Protein AF-A0A0S4VV75-F1 (afdb_monomer)

Organism: Ralstonia solanacearum (NCBI:txid305)

pLDDT: mean 73.89, std 17.82, range [37.12, 97.19]

Foldseek 3Di:
DDDDDDDDDDDDDDDDDDDDDDDDDDDDDDDDDDDDDDDDDDDDPDDPVVVVVVVVVVVVVVVVVVVVVVVVVVVVVVCQDWAWFKAFQAKDAALGFDALVRIDTDTHRPVPDDPQTDRDSVVRHRWGFLHIHHHRHTDGPVRTAPPPDHTDLSRNADPQKDKDKDWAAPVQAPVPPLAQFFWKWKKWWFFDQDPVNDDPPDDPVVRQQRIWIDGQDGGWGWHDKDWDFDPPDPDTDTIIMTMTIGHPVSVVSVVVSRVGGHMGIDTDDPPDPDDDDDPTDGPCNVVPPPPPPPPPPPPPPPPPPPPPDPPDDDDDDFDKDWDDDDPDIDIDTD

Secondary structure (DSSP, 8-state):
--------------PPPPPPP------------------------SSSHHHHHHHHHHHHHHHHHHHHHHHHHHHHHH---EEEEEEESS-B-TTPBP-GGGEEEEEEEGGGPPTTB---STTTTT-BBSS-B-TTPBPBGGGBPPTT--SSGGGTSPTT-EEEEEEE-TTTSGGG---TT-EEEEEEEEEPPPTTS---SS-TTHHHHTEEEEEEEEEEEEEEEEEEEE-SSSS-EEEEEEEEEE-HHHHHHHHHHHHHEEEEEEEPPTT---------EEHHHHTT-------------------------------EEEEEETTEEEEEE-

Nearest PDB structures (foldseek):
  3frn-assembly1_A  TM=7.886E-01  e=1.428E-02  Thermotoga maritima
  3vki-assembly1_A  TM=5.535E-01  e=9.219E-03  Salmonella enterica subsp. enterica serovar Typhimurium
  3tee-assembly1_A  TM=5.436E-01  e=1.683E-02  Salmonella enterica subsp. enterica serovar Typhimurium
  1xbw-assembly2_C  TM=2.695E-01  e=6.590E-01  Staphylococcus aureus subsp. aureus MW2
  3bq4-assembly1_A  TM=1.867E-01  e=4.253E-01  Human adenovirus 35

InterPro domains:
  IPR013974 SAF domain [PF08666] (84-144)
  IPR013974 SAF domain [SM00858] (83-145)
  IPR017592 Pilus assembly, Flp-type CpaB [TIGR03177] (54-331)
  IPR031571 Flp pilus assembly protein RcpC/CpaB domain [PF16976] (151-268)

Solvent-accessible surface area (backbone atoms only — not comparable to full-atom values): 20959 Å² total; per-residue (Å²): 141,84,85,86,88,88,88,88,85,85,89,83,83,83,85,87,83,83,87,80,90,81,90,78,90,78,88,80,82,84,81,90,78,79,92,77,90,76,78,90,78,91,84,85,89,68,74,67,62,50,57,54,51,48,51,51,50,50,52,51,50,50,52,51,51,50,50,54,49,52,50,51,52,55,53,58,67,70,57,54,60,66,40,53,32,31,17,25,61,42,78,41,54,57,21,36,63,40,46,70,86,45,47,39,77,41,82,36,50,55,90,73,59,63,87,56,55,37,59,54,70,76,81,44,51,66,33,20,24,55,43,64,41,50,58,73,38,73,43,33,57,90,40,38,42,67,91,86,47,64,57,37,71,76,47,53,52,55,88,86,44,44,81,49,75,43,71,39,45,73,90,44,46,49,90,78,68,72,40,59,78,36,33,28,29,36,30,32,40,30,68,59,79,49,96,83,78,52,76,78,90,63,60,84,71,56,59,58,61,37,29,35,37,31,76,77,46,68,76,34,37,28,68,40,70,46,75,46,72,45,75,88,47,105,56,80,46,77,41,43,32,40,28,33,51,31,44,65,72,52,46,55,52,49,54,50,42,58,74,65,29,51,43,34,47,41,81,44,65,88,84,67,84,72,85,78,91,68,96,50,46,35,50,51,69,71,70,67,54,84,74,75,75,77,72,75,74,78,80,75,78,77,77,78,79,78,76,80,73,75,85,76,79,83,76,81,90,62,71,60,56,76,52,75,62,86,97,48,81,51,76,54,72,96

Sequence (334 aa):
MRTAPGLASATEIKPRDGPPCRSRLHTHDLPLHRASGLSMNEGELEMKNLRILSMLLIATIAGLAAMLFASRWLIQQGNSGTTKVAVAAVDVNLGQRLSPEFIRLVDWPAASLPPGAISDEHAIDGRVTRTSLSPGEPVLESKLTPVGTKGGLSAVIADGKRAITVRVNDVVGVAGFALPGSYVDIIVNTQQETPDGKPAKGAQADREEHSISKIVLEKILVLAVAQEVNRDETKPKVVNAVTLEVTPDEAEKLDLARSVGTLSLVLRNQVDPRPVDTAGATKSTLLKEPVVATVAVPVVKTVQVVKRVAAVERKATGTCIGVISGMQHNQECF

Mean predicted aligned error: 20.06 Å

Radius of gyration: 47.51 Å; Cα contacts (8 Å, |Δi|>4): 455; chains: 1; bounding box: 70×70×188 Å

Structure (mmCIF, N/CA/C/O backbone):
data_AF-A0A0S4VV75-F1
#
_entry.id   AF-A0A0S4VV75-F1
#
loop_
_atom_site.group_PDB
_atom_site.id
_atom_site.type_symbol
_atom_site.label_atom_id
_atom_site.label_alt_id
_atom_site.label_comp_id
_atom_site.label_asym_id
_atom_site.label_entity_id
_atom_site.label_seq_id
_atom_site.pdbx_PDB_ins_code
_atom_site.Cartn_x
_atom_site.Cartn_y
_atom_site.Cartn_z
_atom_site.occupancy
_atom_site.B_iso_or_equiv
_atom_site.auth_seq_id
_atom_site.auth_comp_id
_atom_site.auth_asym_id
_atom_site.auth_atom_id
_atom_site.pdbx_PDB_model_num
ATOM 1 N N . MET A 1 1 ? -38.489 -15.893 -34.813 1.00 40.16 1 MET A N 1
ATOM 2 C CA . MET A 1 1 ? -39.553 -14.855 -34.816 1.00 40.16 1 MET A CA 1
ATOM 3 C C . MET A 1 1 ? -39.139 -13.814 -33.786 1.00 40.16 1 MET A C 1
ATOM 5 O O . MET A 1 1 ? -38.922 -14.230 -32.664 1.00 40.16 1 MET A O 1
ATOM 9 N N . ARG A 1 2 ? -38.894 -12.524 -34.032 1.00 39.47 2 ARG A N 1
ATOM 10 C CA . ARG A 1 2 ? -39.301 -11.519 -35.039 1.00 39.47 2 ARG A CA 1
ATOM 11 C C . ARG A 1 2 ? -38.174 -10.449 -35.080 1.00 39.47 2 ARG A C 1
ATOM 13 O O . ARG A 1 2 ? -37.711 -10.065 -34.018 1.00 39.47 2 ARG A O 1
ATOM 20 N N . THR A 1 3 ? -37.520 -10.225 -36.225 1.00 39.75 3 THR A N 1
ATOM 21 C CA . THR A 1 3 ? -37.584 -9.025 -37.113 1.00 39.75 3 THR A CA 1
ATOM 22 C C . THR A 1 3 ? -37.058 -7.686 -36.552 1.00 39.75 3 THR A C 1
ATOM 24 O O . THR A 1 3 ? -37.637 -7.136 -35.623 1.00 39.75 3 THR A O 1
ATOM 27 N N . ALA A 1 4 ? -36.012 -7.163 -37.220 1.00 44.19 4 ALA A N 1
ATOM 28 C CA . ALA A 1 4 ? -35.528 -5.762 -37.268 1.00 44.19 4 ALA A CA 1
ATOM 29 C C . ALA A 1 4 ? -36.537 -4.835 -38.020 1.00 44.19 4 ALA A C 1
ATOM 31 O O . ALA A 1 4 ? -37.557 -5.389 -38.449 1.00 44.19 4 ALA A O 1
ATOM 32 N N . PRO A 1 5 ? -36.353 -3.496 -38.226 1.00 58.66 5 PRO A N 1
ATOM 33 C CA . PRO A 1 5 ? -35.152 -2.719 -38.657 1.00 58.66 5 PRO A CA 1
ATOM 34 C C . PRO A 1 5 ? -34.904 -1.473 -37.750 1.00 58.66 5 PRO A C 1
ATOM 36 O O . PRO A 1 5 ? -35.653 -1.267 -36.808 1.00 58.66 5 PRO A O 1
ATOM 39 N N . GLY A 1 6 ? -33.895 -0.597 -37.830 1.00 37.12 6 GLY A N 1
ATOM 40 C CA . GLY A 1 6 ? -32.956 -0.116 -38.849 1.00 37.12 6 GLY A CA 1
ATOM 41 C C . GLY A 1 6 ? -33.029 1.426 -38.845 1.00 37.12 6 GLY A C 1
ATOM 42 O O . GLY A 1 6 ? -34.132 1.938 -38.959 1.00 37.12 6 GLY A O 1
ATOM 43 N N . LEU A 1 7 ? -31.917 2.162 -38.694 1.00 41.66 7 LEU A N 1
ATOM 44 C CA . LEU A 1 7 ? -31.711 3.492 -39.304 1.00 41.66 7 LEU A CA 1
ATOM 45 C C . LEU A 1 7 ? -30.253 3.960 -39.144 1.00 41.66 7 LEU A C 1
ATOM 47 O O . LEU A 1 7 ? -29.690 3.962 -38.052 1.00 41.66 7 LEU A O 1
ATOM 51 N N . ALA A 1 8 ? -29.665 4.333 -40.277 1.00 41.69 8 ALA A N 1
ATOM 52 C CA . ALA A 1 8 ? -28.328 4.876 -40.445 1.00 41.69 8 ALA A CA 1
ATOM 53 C C . ALA A 1 8 ? -28.312 6.396 -40.218 1.00 41.69 8 ALA A C 1
ATOM 55 O O . ALA A 1 8 ? -29.310 7.066 -40.475 1.00 41.69 8 ALA A O 1
ATOM 56 N N . SER A 1 9 ? -27.159 6.948 -39.838 1.00 42.12 9 SER A N 1
ATOM 57 C CA . SER A 1 9 ? -26.843 8.347 -40.134 1.00 42.12 9 SER A CA 1
ATOM 58 C C . SER A 1 9 ? -25.334 8.508 -40.305 1.00 42.12 9 SER A C 1
ATOM 60 O O . SER A 1 9 ? -24.567 8.440 -39.346 1.00 42.12 9 SER A O 1
ATOM 62 N N . ALA A 1 10 ? -24.926 8.637 -41.565 1.00 41.28 10 ALA A N 1
ATOM 63 C CA . ALA A 1 10 ? -23.596 9.034 -41.995 1.00 41.28 10 ALA A CA 1
ATOM 64 C C . ALA A 1 10 ? -23.608 10.553 -42.204 1.00 41.28 10 ALA A C 1
ATOM 66 O O . ALA A 1 10 ? -24.472 11.065 -42.915 1.00 41.28 10 ALA A O 1
ATOM 67 N N . THR A 1 11 ? -22.658 11.265 -41.601 1.00 43.66 11 THR A N 1
ATOM 68 C CA . THR A 1 11 ? -22.472 12.701 -41.839 1.00 43.66 11 THR A CA 1
ATOM 69 C C . THR A 1 11 ? -21.220 12.894 -42.680 1.00 43.66 11 THR A C 1
ATOM 71 O O . THR A 1 11 ? -20.094 12.831 -42.193 1.00 43.66 11 THR A O 1
ATOM 74 N N . GLU A 1 12 ? -21.463 13.103 -43.965 1.00 41.78 12 GLU A N 1
ATOM 75 C CA . GLU A 1 12 ? -20.514 13.471 -45.005 1.00 41.78 12 GLU A CA 1
ATOM 76 C C . GLU A 1 12 ? -20.437 15.006 -45.093 1.00 41.78 12 GLU A C 1
ATOM 78 O O . GLU A 1 12 ? -21.469 15.668 -45.216 1.00 41.78 12 GLU A O 1
ATOM 83 N N . ILE A 1 13 ? -19.236 15.599 -45.016 1.00 43.75 13 ILE A N 1
ATOM 84 C CA . ILE A 1 13 ? -19.025 17.047 -45.219 1.00 43.75 13 ILE A CA 1
ATOM 85 C C . ILE A 1 13 ? -17.889 17.288 -46.229 1.00 43.75 13 ILE A C 1
ATOM 87 O O . ILE A 1 13 ? -16.713 17.350 -45.890 1.00 43.75 13 ILE A O 1
ATOM 91 N N . LYS A 1 14 ? -18.331 17.373 -47.488 1.00 49.25 14 LYS A N 1
ATOM 92 C CA . LYS A 1 14 ? -18.013 18.275 -48.616 1.00 49.25 14 LYS A CA 1
ATOM 93 C C . LYS A 1 14 ? -16.654 19.034 -48.701 1.00 49.25 14 LYS A C 1
ATOM 95 O O . LYS A 1 14 ? -16.280 19.736 -47.761 1.00 49.25 14 LYS A O 1
ATOM 100 N N . PRO A 1 15 ? -16.002 19.047 -49.890 1.00 47.06 15 PRO A N 1
ATOM 101 C CA . PRO A 1 15 ? -14.812 19.851 -50.202 1.00 47.06 15 PRO A CA 1
ATOM 102 C C . PRO A 1 15 ? -15.140 21.313 -50.578 1.00 47.06 15 PRO A C 1
ATOM 104 O O . PRO A 1 15 ? -16.250 21.626 -51.010 1.00 47.06 15 PRO A O 1
ATOM 107 N N . ARG A 1 16 ? -14.161 22.217 -50.416 1.00 47.56 16 ARG A N 1
ATOM 108 C CA . ARG A 1 16 ? -14.258 23.644 -50.780 1.00 47.56 16 ARG A CA 1
ATOM 109 C C . ARG A 1 16 ? -13.862 23.892 -52.238 1.00 47.56 16 ARG A C 1
ATOM 111 O O . ARG A 1 16 ? -12.734 23.608 -52.632 1.00 47.56 16 ARG A O 1
ATOM 118 N N . ASP A 1 17 ? -14.801 24.489 -52.966 1.00 44.75 17 ASP A N 1
ATOM 119 C CA . ASP A 1 17 ? -14.687 25.047 -54.313 1.00 44.75 17 ASP A CA 1
ATOM 120 C C . ASP A 1 17 ? -13.784 26.293 -54.379 1.00 44.75 17 ASP A C 1
ATOM 122 O O . ASP A 1 17 ? -13.746 27.115 -53.458 1.00 44.75 17 ASP A O 1
ATOM 126 N N . GLY A 1 18 ? -13.083 26.441 -55.508 1.00 44.59 18 GLY A N 1
ATOM 127 C CA . GLY A 1 18 ? -12.330 27.640 -55.885 1.00 44.59 18 GLY A CA 1
ATOM 128 C C . GLY A 1 18 ? -13.204 28.716 -56.555 1.00 44.59 18 GLY A C 1
ATOM 129 O O . GLY A 1 18 ? -14.315 28.423 -56.998 1.00 44.59 18 GLY A O 1
ATOM 130 N N . PRO A 1 19 ? -12.730 29.973 -56.648 1.00 61.19 19 PRO A N 1
ATOM 131 C CA . PRO A 1 19 ? -13.487 31.051 -57.278 1.00 61.19 19 PRO A CA 1
ATOM 132 C C . PRO A 1 19 ? -13.190 31.234 -58.785 1.00 61.19 19 PRO A C 1
ATOM 134 O O . PRO A 1 19 ? -12.163 30.768 -59.284 1.00 61.19 19 PRO A O 1
ATOM 137 N N . PRO A 1 20 ? -14.093 31.920 -59.520 1.00 53.53 20 PRO A N 1
ATOM 138 C CA . PRO A 1 20 ? -14.254 31.762 -60.961 1.00 53.53 20 PRO A CA 1
ATOM 139 C C . PRO A 1 20 ? -13.592 32.852 -61.820 1.00 53.53 20 PRO A C 1
ATOM 141 O O . PRO A 1 20 ? -13.227 33.936 -61.367 1.00 53.53 20 PRO A O 1
ATOM 144 N N . CYS A 1 21 ? -13.528 32.535 -63.114 1.00 41.16 21 CYS A N 1
ATOM 145 C CA . CYS A 1 21 ? -13.141 33.378 -64.240 1.00 41.16 21 CYS A CA 1
ATOM 146 C C . CYS A 1 21 ? -13.796 34.771 -64.252 1.00 41.16 21 CYS A C 1
ATOM 148 O O . CYS A 1 21 ? -15.010 34.903 -64.085 1.00 41.16 21 CYS A O 1
ATOM 150 N N . ARG A 1 22 ? -13.025 35.789 -64.661 1.00 43.19 22 ARG A N 1
ATOM 151 C CA . ARG A 1 22 ? -13.587 36.945 -65.370 1.00 43.19 22 ARG A CA 1
ATOM 152 C C . ARG A 1 22 ? -12.655 37.454 -66.466 1.00 43.19 22 ARG A C 1
ATOM 154 O O . ARG A 1 22 ? -11.588 38.002 -66.220 1.00 43.19 22 ARG A O 1
ATOM 161 N N . SER A 1 23 ? -13.136 37.271 -67.685 1.00 42.78 23 SER A N 1
ATOM 162 C CA . SER A 1 23 ? -12.701 37.866 -68.941 1.00 42.78 23 SER A CA 1
ATOM 163 C C . SER A 1 23 ? -12.790 39.394 -68.925 1.00 42.78 23 SER A C 1
ATOM 165 O O . SER A 1 23 ? -13.828 39.949 -68.549 1.00 42.78 23 SER A O 1
ATOM 167 N N . ARG A 1 24 ? -11.770 40.076 -69.455 1.00 42.25 24 ARG A N 1
ATOM 168 C CA . ARG A 1 24 ? -11.942 41.404 -70.055 1.00 42.25 24 ARG A CA 1
ATOM 169 C C . ARG A 1 24 ? -10.969 41.581 -71.219 1.00 42.25 24 ARG A C 1
ATOM 171 O O . ARG A 1 24 ? -9.763 41.661 -71.022 1.00 42.25 24 ARG A O 1
ATOM 178 N N . LEU A 1 25 ? -11.545 41.606 -72.421 1.00 45.69 25 LEU A N 1
ATOM 179 C CA . LEU A 1 25 ? -10.913 42.041 -73.659 1.00 45.69 25 LEU A CA 1
ATOM 180 C C . LEU A 1 25 ? -10.446 43.495 -73.519 1.00 45.69 25 LEU A C 1
ATOM 182 O O . LEU A 1 25 ? -11.224 44.346 -73.090 1.00 45.69 25 LEU A O 1
ATOM 186 N N . HIS A 1 26 ? -9.242 43.783 -74.002 1.00 42.50 26 HIS A N 1
ATOM 187 C CA . HIS A 1 26 ? -8.983 45.028 -74.712 1.00 42.50 26 HIS A CA 1
ATOM 188 C C . HIS A 1 26 ? -8.089 44.721 -75.914 1.00 42.50 26 HIS A C 1
ATOM 190 O O . HIS A 1 26 ? -6.915 44.391 -75.789 1.00 42.50 26 HIS A O 1
ATOM 196 N N . THR A 1 27 ? -8.724 44.782 -77.079 1.00 45.56 27 THR A N 1
ATOM 197 C CA . THR A 1 27 ? -8.138 45.019 -78.398 1.00 45.56 27 THR A CA 1
ATOM 198 C C . THR A 1 27 ? -7.245 46.252 -78.355 1.00 45.56 27 THR A C 1
ATOM 200 O O . THR A 1 27 ? -7.679 47.213 -77.731 1.00 45.56 27 THR A O 1
ATOM 203 N N . HIS A 1 28 ? -6.087 46.250 -79.024 1.00 43.94 28 HIS A N 1
ATOM 204 C CA . HIS A 1 28 ? -5.538 47.390 -79.779 1.00 43.94 28 HIS A CA 1
ATOM 205 C C . HIS A 1 28 ? -4.456 46.876 -80.752 1.00 43.94 28 HIS A C 1
ATOM 207 O O . HIS A 1 28 ? -3.437 46.325 -80.346 1.00 43.94 28 HIS A O 1
ATOM 213 N N . ASP A 1 29 ? -4.808 46.994 -82.028 1.00 37.16 29 ASP A N 1
ATOM 214 C CA . ASP A 1 29 ? -4.033 47.283 -83.238 1.00 37.16 29 ASP A CA 1
ATOM 215 C C . ASP A 1 29 ? -2.624 46.718 -83.506 1.00 37.16 29 ASP A C 1
ATOM 217 O O . ASP A 1 29 ? -1.633 46.969 -82.825 1.00 37.16 29 ASP A O 1
ATOM 221 N N . LEU A 1 30 ? -2.572 46.052 -84.665 1.00 41.16 30 LEU A N 1
ATOM 222 C CA . LEU A 1 30 ? -1.424 45.839 -85.551 1.00 41.16 30 LEU A CA 1
ATOM 223 C C . LEU A 1 30 ? -0.737 47.172 -85.935 1.00 41.16 30 LEU A C 1
ATOM 225 O O . LEU A 1 30 ? -1.401 48.201 -86.053 1.00 41.16 30 LEU A O 1
ATOM 229 N N . PRO A 1 31 ? 0.559 47.136 -86.300 1.00 50.66 31 PRO A N 1
ATOM 230 C CA . PRO A 1 31 ? 0.830 47.078 -87.734 1.00 50.66 31 PRO A CA 1
ATOM 231 C C . PRO A 1 31 ? 1.909 46.070 -88.148 1.00 50.66 31 PRO A C 1
ATOM 233 O O . PRO A 1 31 ? 2.980 45.934 -87.563 1.00 50.66 31 PRO A O 1
ATOM 236 N N . LEU A 1 32 ? 1.571 45.410 -89.253 1.00 49.12 32 LEU A N 1
ATOM 237 C CA . LEU A 1 32 ? 2.419 44.798 -90.269 1.00 49.12 32 LEU A CA 1
ATOM 238 C C . LEU A 1 32 ? 3.826 45.405 -90.388 1.00 49.12 32 LEU A C 1
ATOM 240 O O . LEU A 1 32 ? 3.976 46.547 -90.812 1.00 49.12 32 LEU A O 1
ATOM 244 N N . HIS A 1 33 ? 4.851 44.569 -90.216 1.00 41.16 33 HIS A N 1
ATOM 245 C CA . HIS A 1 33 ? 6.106 44.731 -90.943 1.00 41.16 33 HIS A CA 1
ATOM 246 C C . HIS A 1 33 ? 6.616 43.383 -91.465 1.00 41.16 33 HIS A C 1
ATOM 248 O O . HIS A 1 33 ? 7.179 42.565 -90.751 1.00 41.16 33 HIS A O 1
ATOM 254 N N . ARG A 1 34 ? 6.359 43.209 -92.764 1.00 37.94 34 ARG A N 1
ATOM 255 C CA . ARG A 1 34 ? 7.268 42.710 -93.800 1.00 37.94 34 ARG A CA 1
ATOM 256 C C . ARG A 1 34 ? 8.039 41.417 -93.505 1.00 37.94 34 ARG A C 1
ATOM 258 O O . ARG A 1 34 ? 9.068 41.399 -92.842 1.00 37.94 34 ARG A O 1
ATOM 265 N N . ALA A 1 35 ? 7.577 40.371 -94.183 1.00 46.09 35 ALA A N 1
ATOM 266 C CA . ALA A 1 35 ? 8.347 39.189 -94.524 1.00 46.09 35 ALA A CA 1
ATOM 267 C C . ALA A 1 35 ? 9.743 39.547 -95.062 1.00 46.09 35 ALA A C 1
ATOM 269 O O . ALA A 1 35 ? 9.890 40.391 -95.948 1.00 46.09 35 ALA A O 1
ATOM 270 N N . SER A 1 36 ? 10.758 38.852 -94.563 1.00 43.31 36 SER A N 1
ATOM 271 C CA . SER A 1 36 ? 12.025 38.611 -95.250 1.00 43.31 36 SER A CA 1
ATOM 272 C C . SER A 1 36 ? 12.555 37.292 -94.706 1.00 43.31 36 SER A C 1
ATOM 274 O O . SER A 1 36 ? 12.851 37.173 -93.521 1.00 43.31 36 SER A O 1
ATOM 276 N N . GLY A 1 37 ? 12.541 36.273 -95.561 1.00 49.12 37 GLY A N 1
ATOM 277 C CA . GLY A 1 37 ? 13.027 34.947 -95.226 1.00 49.12 37 GLY A CA 1
ATOM 278 C C . GLY A 1 37 ? 14.527 34.949 -94.964 1.00 49.12 37 GLY A C 1
ATOM 279 O O . GLY A 1 37 ? 15.268 35.708 -95.577 1.00 49.12 37 GLY A O 1
ATOM 280 N N . LEU A 1 38 ? 14.937 34.054 -94.075 1.00 39.28 38 LEU A N 1
ATOM 281 C CA . LEU A 1 38 ? 16.266 33.460 -93.958 1.00 39.28 38 LEU A CA 1
ATOM 282 C C . LEU A 1 38 ? 15.983 32.096 -93.317 1.00 39.28 38 LEU A C 1
ATOM 284 O O . LEU A 1 38 ? 15.468 32.014 -92.209 1.00 39.28 38 LEU A O 1
ATOM 288 N N . SER A 1 39 ? 15.920 31.063 -94.152 1.00 42.75 39 SER A N 1
ATOM 289 C CA . SER A 1 39 ? 17.037 30.137 -94.342 1.00 42.75 39 SER A CA 1
ATOM 290 C C . SER A 1 39 ? 17.295 29.315 -93.085 1.00 42.75 39 SER A C 1
ATOM 292 O O . SER A 1 39 ? 17.719 29.836 -92.058 1.00 42.75 39 SER A O 1
ATOM 294 N N . MET A 1 40 ? 17.059 28.013 -93.229 1.00 51.09 40 MET A N 1
ATOM 295 C CA . MET A 1 40 ? 17.580 26.949 -92.379 1.00 51.09 40 MET A CA 1
ATOM 296 C C . MET A 1 40 ? 19.013 27.242 -91.921 1.00 51.09 40 MET A C 1
ATOM 298 O O . MET A 1 40 ? 19.843 27.654 -92.729 1.00 51.09 40 MET A O 1
ATOM 302 N N . ASN A 1 41 ? 19.281 26.968 -90.645 1.00 46.22 41 ASN A N 1
ATOM 303 C CA . ASN A 1 41 ? 20.576 26.496 -90.173 1.00 46.22 41 ASN A CA 1
ATOM 304 C C . ASN A 1 41 ? 20.337 25.603 -88.952 1.00 46.22 41 ASN A C 1
ATOM 306 O O . ASN A 1 41 ? 20.195 26.060 -87.819 1.00 46.22 41 ASN A O 1
ATOM 310 N N . GLU A 1 42 ? 20.249 24.304 -89.227 1.00 59.03 42 GLU A N 1
ATOM 311 C CA . GLU A 1 42 ? 20.612 23.273 -88.267 1.00 59.03 42 GLU A CA 1
ATOM 312 C C . GLU A 1 42 ? 22.127 23.368 -88.054 1.00 59.03 42 GLU A C 1
ATOM 314 O O . GLU A 1 42 ? 22.888 23.286 -89.015 1.00 59.03 42 GLU A O 1
ATOM 319 N N . GLY A 1 43 ? 22.564 23.573 -86.811 1.00 55.44 43 GLY A N 1
ATOM 320 C CA . GLY A 1 43 ? 23.983 23.485 -86.459 1.00 55.44 43 GLY A CA 1
ATOM 321 C C . GLY A 1 43 ? 24.515 24.641 -85.619 1.00 55.44 43 GLY A C 1
ATOM 322 O O . GLY A 1 43 ? 25.332 25.413 -86.097 1.00 55.44 43 GLY A O 1
ATOM 323 N N . GLU A 1 44 ? 24.110 24.724 -84.348 1.00 52.81 44 GLU A N 1
ATOM 324 C CA . GLU A 1 44 ? 24.995 25.236 -83.281 1.00 52.81 44 GLU A CA 1
ATOM 325 C C . GLU A 1 44 ? 24.528 24.762 -81.886 1.00 52.81 44 GLU A C 1
ATOM 327 O O . GLU A 1 44 ? 24.373 25.514 -80.924 1.00 52.81 44 GLU A O 1
ATOM 332 N N . LEU A 1 45 ? 24.251 23.463 -81.775 1.00 55.88 45 LEU A N 1
ATOM 333 C CA . LEU A 1 45 ? 23.869 22.787 -80.536 1.00 55.88 45 LEU A CA 1
ATOM 334 C C . LEU A 1 45 ? 25.086 22.059 -79.954 1.00 55.88 45 LEU A C 1
ATOM 336 O O . LEU A 1 45 ? 25.095 20.840 -79.933 1.00 55.88 45 LEU A O 1
ATOM 340 N N . GLU A 1 46 ? 26.125 22.759 -79.482 1.00 60.44 46 GLU A N 1
ATOM 341 C CA . GLU A 1 46 ? 27.180 22.021 -78.752 1.00 60.44 46 GLU A CA 1
ATOM 342 C C . GLU A 1 46 ? 27.866 22.736 -77.580 1.00 60.44 46 GLU A C 1
ATOM 344 O O . GLU A 1 46 ? 28.220 22.066 -76.616 1.00 60.44 46 GLU A O 1
ATOM 349 N N . MET A 1 47 ? 27.972 24.073 -77.530 1.00 61.53 47 MET A N 1
ATOM 350 C CA . MET A 1 47 ? 28.842 24.702 -76.504 1.00 61.53 47 MET A CA 1
ATOM 351 C C . MET A 1 47 ? 28.148 25.599 -75.460 1.00 61.53 47 MET A C 1
ATOM 353 O O . MET A 1 47 ? 28.726 25.858 -74.401 1.00 61.53 47 MET A O 1
ATOM 357 N N . LYS A 1 48 ? 26.901 26.045 -75.680 1.00 62.53 48 LYS A N 1
ATOM 358 C CA . LYS A 1 48 ? 26.116 26.801 -74.669 1.00 62.53 48 LYS A CA 1
ATOM 359 C C . LYS A 1 48 ? 25.204 25.904 -73.829 1.00 62.53 48 LYS A C 1
ATOM 361 O O . LYS A 1 48 ? 25.105 26.100 -72.618 1.00 62.53 48 LYS A O 1
ATOM 366 N N . ASN A 1 49 ? 24.638 24.860 -74.433 1.00 68.25 49 ASN A N 1
ATOM 367 C CA . ASN A 1 49 ? 23.816 23.879 -73.721 1.00 68.25 49 ASN A CA 1
ATOM 368 C C . ASN A 1 49 ? 24.642 22.995 -72.789 1.00 68.25 49 ASN A C 1
ATOM 370 O O . ASN A 1 49 ? 24.123 22.582 -71.763 1.00 68.25 49 ASN A O 1
ATOM 374 N N . LEU A 1 50 ? 25.933 22.788 -73.067 1.00 78.50 50 LEU A N 1
ATOM 375 C CA . LEU A 1 50 ? 26.818 22.040 -72.175 1.00 78.50 50 LEU A CA 1
ATOM 376 C C . LEU A 1 50 ? 27.050 22.762 -70.838 1.00 78.50 50 LEU A C 1
ATOM 378 O O . LEU A 1 50 ? 27.116 22.112 -69.803 1.00 78.50 50 LEU A O 1
ATOM 382 N N . ARG A 1 51 ? 27.115 24.103 -70.838 1.00 80.75 51 ARG A N 1
ATOM 383 C CA . ARG A 1 51 ? 27.243 24.914 -69.610 1.00 80.75 51 ARG A CA 1
ATOM 384 C C . ARG A 1 51 ? 25.948 24.945 -68.798 1.00 80.75 51 ARG A C 1
ATOM 386 O O . ARG A 1 51 ? 25.985 24.894 -67.575 1.00 80.75 51 ARG A O 1
ATOM 393 N N . ILE A 1 52 ? 24.802 25.020 -69.474 1.00 85.19 52 ILE A N 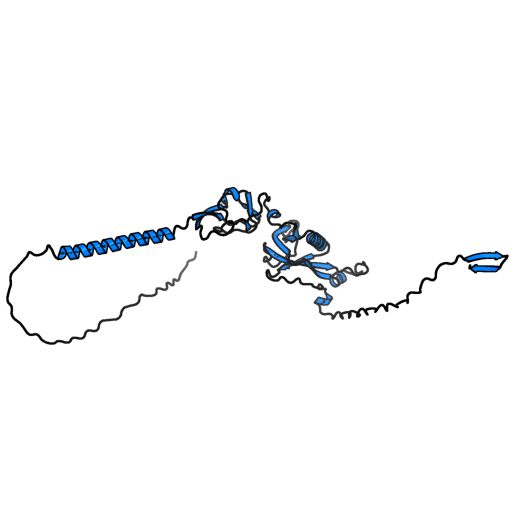1
ATOM 394 C CA . ILE A 1 52 ? 23.488 24.985 -68.814 1.00 85.19 52 ILE A CA 1
ATOM 395 C C . ILE A 1 52 ? 23.208 23.574 -68.273 1.00 85.19 52 ILE A C 1
ATOM 397 O O . ILE A 1 52 ? 22.777 23.431 -67.132 1.00 85.19 52 ILE A O 1
ATOM 401 N N . LEU A 1 53 ? 23.526 22.528 -69.044 1.00 86.25 53 LEU A N 1
ATOM 402 C CA . LEU A 1 53 ? 23.405 21.130 -68.629 1.00 86.25 53 LEU A CA 1
ATOM 403 C C . LEU A 1 53 ? 24.373 20.798 -67.487 1.00 86.25 53 LEU A C 1
ATOM 405 O O . LEU A 1 53 ? 23.977 20.108 -66.553 1.00 86.25 53 LEU A O 1
ATOM 409 N N . SER A 1 54 ? 25.604 21.326 -67.503 1.00 88.19 54 SER A N 1
ATOM 410 C CA . SER A 1 54 ? 26.545 21.139 -66.395 1.00 88.19 54 SER A CA 1
ATOM 411 C C . SER A 1 54 ? 26.093 21.863 -65.127 1.00 88.19 54 SER A C 1
ATOM 413 O O . SER A 1 54 ? 26.184 21.284 -64.049 1.00 88.19 54 SER A O 1
ATOM 415 N N . MET A 1 55 ? 25.522 23.070 -65.225 1.00 90.81 55 MET A N 1
ATOM 416 C CA . MET A 1 55 ? 24.932 23.754 -64.067 1.00 90.81 55 MET A CA 1
ATOM 417 C C . MET A 1 55 ? 23.707 23.021 -63.508 1.00 90.81 55 MET A C 1
ATOM 419 O O . MET A 1 55 ? 23.579 22.901 -62.291 1.00 90.81 55 MET A O 1
ATOM 423 N N . LEU A 1 56 ? 22.844 22.474 -64.369 1.00 92.25 56 LEU A N 1
ATOM 424 C CA . LEU A 1 56 ? 21.706 21.648 -63.953 1.00 92.25 56 LEU A CA 1
ATOM 425 C C . LEU A 1 56 ? 22.174 20.354 -63.262 1.00 92.25 56 LEU A C 1
ATOM 427 O O . LEU A 1 56 ? 21.636 19.968 -62.223 1.00 92.25 56 LEU A O 1
ATOM 431 N N . LEU A 1 57 ? 23.207 19.704 -63.805 1.00 94.19 57 LEU A N 1
ATOM 432 C CA . LEU A 1 57 ? 23.809 18.502 -63.226 1.00 94.19 57 LEU A CA 1
ATOM 433 C C . LEU A 1 57 ? 24.436 18.800 -61.854 1.00 94.19 57 LEU A C 1
ATOM 435 O O . LEU A 1 57 ? 24.219 18.068 -60.897 1.00 94.19 57 LEU A O 1
ATOM 439 N N . ILE A 1 58 ? 25.168 19.908 -61.721 1.00 95.44 58 ILE A N 1
ATOM 440 C CA . ILE A 1 58 ? 25.780 20.304 -60.446 1.00 95.44 58 ILE A CA 1
ATOM 441 C C . ILE A 1 58 ? 24.704 20.649 -59.409 1.00 95.44 58 ILE A C 1
ATOM 443 O O . ILE A 1 58 ? 24.805 20.208 -58.267 1.00 95.44 58 ILE A O 1
ATOM 447 N N . ALA A 1 59 ? 23.654 21.384 -59.790 1.00 95.75 59 ALA A N 1
ATOM 448 C CA . ALA A 1 59 ? 22.560 21.735 -58.883 1.00 95.75 59 ALA A CA 1
ATOM 449 C C . ALA A 1 59 ? 21.791 20.496 -58.396 1.00 95.75 59 ALA A C 1
ATOM 451 O O . ALA A 1 59 ? 21.470 20.390 -57.212 1.00 95.75 59 ALA A O 1
ATOM 452 N N . THR A 1 60 ? 21.539 19.533 -59.286 1.00 96.25 60 THR A N 1
ATOM 453 C CA . THR A 1 60 ? 20.880 18.269 -58.925 1.00 96.25 60 THR A CA 1
ATOM 454 C C . THR A 1 60 ? 21.759 17.408 -58.023 1.00 96.25 60 THR A C 1
ATOM 456 O O . THR A 1 60 ? 21.267 16.917 -57.009 1.00 96.25 60 THR A O 1
ATOM 459 N N . ILE A 1 61 ? 23.061 17.290 -58.311 1.00 97.00 61 ILE A N 1
ATOM 460 C CA . ILE A 1 61 ? 24.017 16.576 -57.451 1.00 97.00 61 ILE A CA 1
ATOM 461 C C . ILE A 1 61 ? 24.116 17.238 -56.072 1.00 97.00 61 ILE A C 1
ATOM 463 O O . ILE A 1 61 ? 24.063 16.542 -55.060 1.00 97.00 61 ILE A O 1
ATOM 467 N N . ALA A 1 62 ? 24.218 18.568 -56.009 1.00 96.69 62 ALA A N 1
ATOM 468 C CA . ALA A 1 62 ? 24.284 19.304 -54.749 1.00 96.69 62 ALA A CA 1
ATOM 469 C C . ALA A 1 62 ? 22.995 19.150 -53.926 1.00 96.69 62 ALA A C 1
ATOM 471 O O . ALA A 1 62 ? 23.064 18.938 -52.716 1.00 96.69 62 ALA A O 1
ATOM 472 N N . GLY A 1 63 ? 21.827 19.185 -54.576 1.00 96.75 63 GLY A N 1
ATOM 473 C CA . GLY A 1 63 ? 20.538 18.923 -53.932 1.00 96.75 63 GLY A CA 1
ATOM 474 C C . GLY A 1 63 ? 20.439 17.503 -53.366 1.00 96.75 63 GLY A C 1
ATOM 475 O O . GLY A 1 63 ? 20.044 17.324 -52.215 1.00 96.75 63 GLY A O 1
ATOM 476 N N . LEU A 1 64 ? 20.870 16.496 -54.132 1.00 97.19 64 LEU A N 1
ATOM 477 C CA . LEU A 1 64 ? 20.923 15.099 -53.685 1.00 97.19 64 LEU A CA 1
ATOM 478 C C . LEU A 1 64 ? 21.901 14.913 -52.521 1.00 97.19 64 LEU A C 1
ATOM 480 O O . LEU A 1 64 ? 21.563 14.266 -51.534 1.00 97.19 64 LEU A O 1
ATOM 484 N N . ALA A 1 65 ? 23.085 15.522 -52.595 1.00 96.69 65 ALA A N 1
ATOM 485 C CA . ALA A 1 65 ? 24.078 15.477 -51.529 1.00 96.69 65 ALA A CA 1
ATOM 486 C C . ALA A 1 65 ? 23.557 16.127 -50.238 1.00 96.69 65 ALA A C 1
ATOM 488 O O . ALA A 1 65 ? 23.679 15.537 -49.165 1.00 96.69 65 ALA A O 1
ATOM 489 N N . ALA A 1 66 ? 22.916 17.296 -50.336 1.00 96.62 66 ALA A N 1
ATOM 490 C CA . ALA A 1 66 ? 22.295 17.964 -49.196 1.00 96.62 66 ALA A CA 1
ATOM 491 C C . ALA A 1 66 ? 21.165 17.119 -48.586 1.00 96.62 66 ALA A C 1
ATOM 493 O O . ALA A 1 66 ? 21.082 16.999 -47.365 1.00 96.62 66 ALA A O 1
ATOM 494 N N . MET A 1 67 ? 20.339 16.469 -49.413 1.00 95.81 67 MET A N 1
ATOM 495 C CA . MET A 1 67 ? 19.269 15.591 -48.935 1.00 95.81 67 MET A CA 1
ATOM 496 C C . MET A 1 67 ? 19.803 14.316 -48.263 1.00 95.81 67 MET A C 1
ATOM 498 O O . MET A 1 67 ? 19.298 13.905 -47.216 1.00 95.81 67 MET A O 1
ATOM 502 N N . LEU A 1 68 ? 20.859 13.706 -48.807 1.00 95.94 68 LEU A N 1
ATOM 503 C CA . LEU A 1 68 ? 21.533 12.561 -48.184 1.00 95.94 68 LEU A CA 1
ATOM 504 C C . LEU A 1 68 ? 22.216 12.945 -46.865 1.00 95.94 68 LEU A C 1
ATOM 506 O O . LEU A 1 68 ? 22.190 12.175 -45.906 1.00 95.94 68 LEU A O 1
ATOM 510 N N . PHE A 1 69 ? 22.790 14.145 -46.786 1.00 95.25 69 PHE A N 1
ATOM 511 C CA . PHE A 1 69 ? 23.395 14.656 -45.560 1.00 95.25 69 PHE A CA 1
ATOM 512 C C . PHE A 1 69 ? 22.341 14.952 -44.485 1.00 95.25 69 PHE A C 1
ATOM 514 O O . PHE A 1 69 ? 22.474 14.490 -43.353 1.00 95.25 69 PHE A O 1
ATOM 521 N N . ALA A 1 70 ? 21.259 15.650 -44.843 1.00 93.56 70 ALA A N 1
ATOM 522 C CA . ALA A 1 70 ? 20.161 15.965 -43.930 1.00 93.56 70 ALA A CA 1
ATOM 523 C C . ALA A 1 70 ? 19.452 14.701 -43.421 1.00 93.56 70 ALA A C 1
ATOM 525 O O . ALA A 1 70 ? 19.18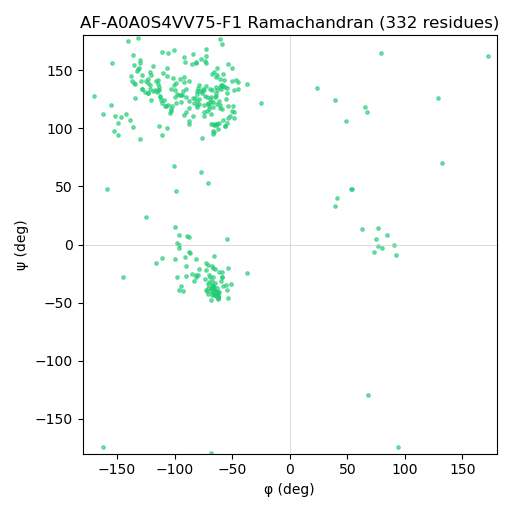4 14.586 -42.226 1.00 93.56 70 ALA A O 1
ATOM 526 N N . SER A 1 71 ? 19.205 13.722 -44.300 1.00 90.69 71 SER A N 1
ATOM 527 C CA . SER A 1 71 ? 18.623 12.435 -43.897 1.00 90.69 71 SER A CA 1
ATOM 528 C C . SER A 1 71 ? 19.545 11.663 -42.954 1.00 90.69 71 SER A C 1
ATOM 530 O O . SER A 1 71 ? 19.078 11.171 -41.929 1.00 90.69 71 SER A O 1
ATOM 532 N N . ARG A 1 72 ? 20.860 11.617 -43.212 1.00 90.62 72 ARG A N 1
ATOM 533 C CA . ARG A 1 72 ? 21.812 11.000 -42.274 1.00 90.62 72 ARG A CA 1
ATOM 534 C C . ARG A 1 72 ? 21.883 11.709 -40.926 1.00 90.62 72 ARG A C 1
ATOM 536 O O . ARG A 1 72 ? 21.948 11.028 -39.906 1.00 90.62 72 ARG A O 1
ATOM 543 N N . TRP A 1 73 ? 21.873 13.038 -40.912 1.00 88.81 73 TRP A N 1
ATOM 544 C CA . TRP A 1 73 ? 21.924 13.827 -39.680 1.00 88.81 73 TRP A CA 1
ATOM 545 C C . TRP A 1 73 ? 20.665 13.633 -38.824 1.00 88.81 73 TRP A C 1
ATOM 547 O O . TRP A 1 73 ? 20.767 13.428 -37.615 1.00 88.81 73 TRP A O 1
ATOM 557 N N . LEU A 1 74 ? 19.489 13.585 -39.459 1.00 84.00 74 LEU A N 1
ATOM 558 C CA . LEU A 1 74 ? 18.219 13.321 -38.783 1.00 84.00 74 LEU A CA 1
ATOM 559 C C . LEU A 1 74 ? 18.162 11.900 -38.194 1.00 84.00 74 LEU A C 1
ATOM 561 O O . LEU A 1 74 ? 17.715 11.713 -37.064 1.00 84.00 74 LEU A O 1
ATOM 565 N N . ILE A 1 75 ? 18.675 10.902 -38.924 1.00 78.88 75 ILE A N 1
ATOM 566 C CA . ILE A 1 75 ? 18.758 9.515 -38.440 1.00 78.88 75 ILE A CA 1
ATOM 567 C C . ILE A 1 75 ? 19.759 9.394 -37.276 1.00 78.88 75 ILE A C 1
ATOM 569 O O . ILE A 1 75 ? 19.493 8.670 -36.320 1.00 78.88 75 ILE A O 1
ATOM 573 N N . GLN A 1 76 ? 20.878 10.129 -37.301 1.00 73.19 76 GLN A N 1
ATOM 574 C CA . GLN A 1 76 ? 21.841 10.143 -36.189 1.00 73.19 76 GLN A CA 1
ATOM 575 C C . GLN A 1 76 ? 21.284 10.783 -34.914 1.00 73.19 76 GLN A C 1
ATOM 577 O O . GLN A 1 76 ? 21.578 10.291 -33.828 1.00 73.19 76 GLN A O 1
ATOM 582 N N . GLN A 1 77 ? 20.453 11.823 -35.017 1.00 68.25 77 GLN A N 1
ATOM 583 C CA . GLN A 1 77 ? 19.786 12.404 -33.845 1.00 68.25 77 GLN A CA 1
ATOM 584 C C . GLN A 1 77 ? 18.715 11.482 -33.248 1.00 68.25 77 GLN A C 1
ATOM 586 O O . GLN A 1 77 ? 18.532 11.459 -32.032 1.00 68.25 77 GLN A O 1
ATOM 591 N N . GLY A 1 78 ? 18.042 10.685 -34.084 1.00 61.56 78 GLY A N 1
ATOM 592 C CA . GLY A 1 78 ? 17.054 9.698 -33.642 1.00 61.56 78 GLY A CA 1
ATOM 593 C C . GLY A 1 78 ? 17.653 8.461 -32.964 1.00 61.56 78 GLY A C 1
ATOM 594 O O . GLY A 1 78 ? 16.937 7.745 -32.271 1.00 61.56 78 GLY A O 1
ATOM 595 N N . ASN A 1 79 ? 18.959 8.217 -33.111 1.00 61.25 79 ASN A N 1
ATOM 596 C CA . ASN A 1 79 ? 19.632 7.031 -32.584 1.00 61.25 79 ASN A CA 1
ATOM 597 C C . ASN A 1 79 ? 20.346 7.320 -31.254 1.00 61.25 79 ASN A C 1
ATOM 599 O O . ASN A 1 79 ? 21.501 6.940 -31.047 1.00 61.25 79 ASN A O 1
ATOM 603 N N . SER A 1 80 ? 19.646 8.004 -30.344 1.00 66.62 80 SER A N 1
ATOM 604 C CA . SER A 1 80 ? 19.998 7.981 -28.922 1.00 66.62 80 SER A CA 1
ATOM 605 C C . SER A 1 80 ? 19.927 6.517 -28.494 1.00 66.62 80 SER A C 1
ATOM 607 O O . SER A 1 80 ? 18.863 5.919 -28.630 1.00 66.62 80 SER A O 1
ATOM 609 N N . GLY A 1 81 ? 21.049 5.917 -28.086 1.00 79.88 81 GLY A N 1
ATOM 610 C CA . GLY A 1 81 ? 21.136 4.471 -27.843 1.00 79.88 81 GLY A CA 1
ATOM 611 C C . GLY A 1 81 ? 19.938 3.926 -27.060 1.00 79.88 81 GLY A C 1
ATOM 612 O O . GLY A 1 81 ? 19.435 4.579 -26.146 1.00 79.88 81 GLY A O 1
ATOM 613 N N . THR A 1 82 ? 19.451 2.751 -27.445 1.00 86.38 82 THR A N 1
ATOM 614 C CA . THR A 1 82 ? 18.358 2.081 -26.742 1.00 86.38 82 THR A CA 1
ATOM 615 C C . THR A 1 82 ? 18.923 1.135 -25.693 1.00 86.38 82 THR A C 1
ATOM 617 O O . THR A 1 82 ? 19.906 0.434 -25.931 1.00 86.38 82 THR A O 1
ATOM 620 N N . THR A 1 83 ? 18.281 1.099 -24.532 1.00 88.75 83 THR A N 1
ATOM 621 C CA . THR A 1 83 ? 18.569 0.142 -23.465 1.00 88.75 83 THR A CA 1
ATOM 622 C C . THR A 1 83 ? 17.337 -0.720 -23.263 1.00 88.75 83 THR A C 1
ATOM 624 O O . THR A 1 83 ? 16.213 -0.221 -23.304 1.00 88.75 83 THR A O 1
ATOM 627 N N . LYS A 1 84 ? 17.530 -2.019 -23.034 1.00 91.31 84 LYS A N 1
ATOM 628 C CA . LYS A 1 84 ? 16.418 -2.909 -22.703 1.00 91.31 84 LYS A CA 1
ATOM 629 C C . LYS A 1 84 ? 15.880 -2.578 -21.317 1.00 91.31 84 LYS A C 1
ATOM 631 O O . LYS A 1 84 ? 16.651 -2.405 -20.374 1.00 91.31 84 LYS A O 1
ATOM 636 N N . VAL A 1 85 ? 14.563 -2.496 -21.201 1.00 93.38 85 VAL A N 1
ATOM 637 C CA . VAL A 1 85 ? 13.857 -2.251 -19.942 1.00 93.38 85 VAL A CA 1
ATOM 638 C C . VAL A 1 85 ? 12.789 -3.309 -19.766 1.00 93.38 85 VAL A C 1
ATOM 640 O O . VAL A 1 85 ? 12.038 -3.605 -20.695 1.00 93.38 85 VAL A O 1
ATOM 643 N N . ALA A 1 86 ? 12.725 -3.870 -18.566 1.00 93.56 86 ALA A N 1
ATOM 644 C CA . ALA A 1 86 ? 11.661 -4.763 -18.166 1.00 93.56 86 ALA A CA 1
ATOM 645 C C . ALA A 1 86 ? 10.359 -3.979 -17.984 1.00 93.56 86 ALA A C 1
ATOM 647 O O . ALA A 1 86 ? 10.277 -3.051 -17.177 1.00 93.56 86 ALA A O 1
ATOM 648 N N . VAL A 1 87 ? 9.332 -4.374 -18.724 1.00 94.19 87 VAL A N 1
ATOM 649 C CA . VAL A 1 87 ? 7.966 -3.867 -18.597 1.00 94.19 87 VAL A CA 1
ATOM 650 C C . VAL A 1 87 ? 7.023 -5.003 -18.218 1.00 94.19 87 VAL A C 1
ATOM 652 O O . VAL A 1 87 ? 7.283 -6.166 -18.537 1.00 94.19 87 VAL A O 1
ATOM 655 N N . ALA A 1 88 ? 5.916 -4.676 -17.556 1.00 95.19 88 ALA A N 1
ATOM 656 C CA . ALA A 1 88 ? 4.866 -5.647 -17.266 1.00 95.19 88 ALA A CA 1
ATOM 657 C C . ALA A 1 88 ? 4.213 -6.129 -18.575 1.00 95.19 88 ALA A C 1
ATOM 659 O O . ALA A 1 88 ? 3.776 -5.329 -19.401 1.00 95.19 88 ALA A O 1
ATOM 660 N N . ALA A 1 89 ? 4.149 -7.442 -18.786 1.00 93.50 89 ALA A N 1
ATOM 661 C CA . ALA A 1 89 ? 3.484 -8.041 -19.942 1.00 93.50 89 ALA A CA 1
ATOM 662 C C . ALA A 1 89 ? 1.959 -8.142 -19.752 1.00 93.50 89 ALA A C 1
ATOM 664 O O . ALA A 1 89 ? 1.215 -8.116 -20.732 1.00 93.50 89 ALA A O 1
ATOM 665 N N . VAL A 1 90 ? 1.504 -8.245 -18.501 1.00 93.56 90 VAL A N 1
ATOM 666 C CA . VAL A 1 90 ? 0.097 -8.357 -18.081 1.00 93.56 90 VAL A CA 1
ATOM 667 C C . VAL A 1 90 ? -0.136 -7.536 -16.809 1.00 93.56 90 VAL A C 1
ATOM 669 O O . VAL A 1 90 ? 0.818 -7.014 -16.234 1.00 93.56 90 VAL A O 1
ATOM 672 N N . ASP A 1 91 ? -1.388 -7.448 -16.354 1.00 91.75 91 ASP A N 1
ATOM 673 C CA . ASP A 1 91 ? -1.709 -6.876 -15.046 1.00 91.75 91 ASP A CA 1
ATOM 674 C C . ASP A 1 91 ? -1.084 -7.714 -13.924 1.00 91.75 91 ASP A C 1
ATOM 676 O O . ASP A 1 91 ? -1.369 -8.907 -13.774 1.00 91.75 91 ASP A O 1
ATOM 680 N N . VAL A 1 92 ? -0.240 -7.074 -13.118 1.00 90.25 92 VAL A N 1
ATOM 681 C CA . VAL A 1 92 ? 0.365 -7.678 -11.930 1.00 90.25 92 VAL A CA 1
ATOM 682 C C . VAL A 1 92 ? -0.218 -7.002 -10.702 1.00 90.25 92 VAL A C 1
ATOM 684 O O . VAL A 1 92 ? -0.101 -5.790 -10.529 1.00 90.25 92 VAL A O 1
ATOM 687 N N . ASN A 1 93 ? -0.829 -7.786 -9.820 1.00 87.12 93 ASN A N 1
ATOM 688 C CA . ASN A 1 93 ? -1.425 -7.263 -8.598 1.00 87.12 93 ASN A CA 1
ATOM 689 C C . ASN A 1 93 ? -0.363 -6.948 -7.540 1.00 87.12 93 ASN A C 1
ATOM 691 O O . ASN A 1 93 ? 0.747 -7.478 -7.560 1.00 87.12 93 ASN A O 1
ATOM 695 N N . LEU A 1 94 ? -0.713 -6.098 -6.581 1.00 83.62 94 LEU A N 1
ATOM 696 C CA . LEU A 1 94 ? 0.094 -5.831 -5.392 1.00 83.62 94 LEU A CA 1
ATOM 697 C C . LEU A 1 94 ? 0.361 -7.122 -4.593 1.00 83.62 94 LEU A C 1
ATOM 699 O O . LEU A 1 94 ? -0.538 -7.936 -4.381 1.00 83.62 94 LEU A O 1
ATOM 703 N N . GLY A 1 95 ? 1.603 -7.311 -4.137 1.00 82.88 95 GLY A N 1
ATOM 704 C CA . GLY A 1 95 ? 2.027 -8.490 -3.374 1.00 82.88 95 GLY A CA 1
ATOM 705 C C . GLY A 1 95 ? 2.205 -9.761 -4.213 1.00 82.88 95 GLY A C 1
ATOM 706 O O . GLY A 1 95 ? 2.472 -10.830 -3.652 1.00 82.88 95 GLY A O 1
ATOM 707 N N . GLN A 1 96 ? 2.066 -9.671 -5.539 1.00 85.69 96 GLN A N 1
ATOM 708 C CA . GLN A 1 96 ? 2.226 -10.795 -6.456 1.00 85.69 96 GLN A CA 1
ATOM 709 C C . GLN A 1 96 ? 3.709 -11.076 -6.707 1.00 85.69 96 GLN A C 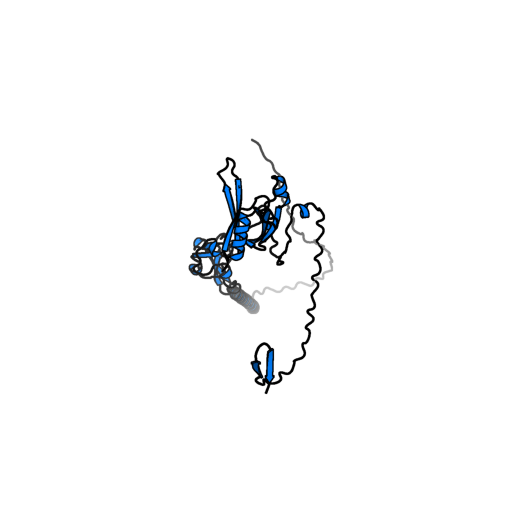1
ATOM 711 O O . GLN A 1 96 ? 4.518 -10.166 -6.898 1.00 85.69 96 GLN A O 1
ATOM 716 N N . ARG A 1 97 ? 4.072 -12.362 -6.706 1.00 88.12 97 ARG A N 1
ATOM 717 C CA . ARG A 1 97 ? 5.416 -12.805 -7.081 1.00 88.12 97 ARG A CA 1
ATOM 718 C C . ARG A 1 97 ? 5.578 -12.683 -8.593 1.00 88.12 97 ARG A C 1
ATOM 720 O O . ARG A 1 97 ? 4.752 -13.204 -9.340 1.00 88.12 97 ARG A O 1
ATOM 727 N N . LEU A 1 98 ? 6.639 -12.009 -9.012 1.00 89.38 98 LEU A N 1
ATOM 728 C CA . LEU A 1 98 ? 7.024 -11.883 -10.404 1.00 89.38 98 LEU A CA 1
ATOM 729 C C . LEU A 1 98 ? 7.747 -13.144 -10.854 1.00 89.38 98 LEU A C 1
ATOM 731 O O . LEU A 1 98 ? 8.619 -13.677 -10.164 1.00 89.38 98 LEU A O 1
ATOM 735 N N . SER A 1 99 ? 7.349 -13.591 -12.027 1.00 88.19 99 SER A N 1
ATOM 736 C CA . SER A 1 99 ? 7.929 -14.689 -12.773 1.00 88.19 99 SER A CA 1
ATOM 737 C C . SER A 1 99 ? 8.186 -14.202 -14.204 1.00 88.19 99 SER A C 1
ATOM 739 O O . SER A 1 99 ? 7.587 -13.199 -14.619 1.00 88.19 99 SER A O 1
ATOM 741 N N . PRO A 1 100 ? 9.091 -14.859 -14.948 1.00 87.69 100 PRO A N 1
ATOM 742 C CA . PRO A 1 100 ? 9.481 -14.443 -16.296 1.00 87.69 100 PRO A CA 1
ATOM 743 C C . PRO A 1 100 ? 8.293 -14.197 -17.240 1.00 87.69 100 PRO A C 1
ATOM 745 O O . PRO A 1 100 ? 8.305 -13.263 -18.032 1.00 87.69 100 PRO A O 1
ATOM 748 N N . GLU A 1 101 ? 7.200 -14.955 -17.110 1.00 89.50 101 GLU A N 1
ATOM 749 C CA . GLU A 1 101 ? 6.005 -14.796 -17.947 1.00 89.50 101 GLU A CA 1
ATOM 750 C C . GLU A 1 101 ? 5.244 -13.473 -17.752 1.00 89.50 101 GLU A C 1
ATOM 752 O O . GLU A 1 101 ? 4.483 -13.066 -18.633 1.00 89.50 101 GLU A O 1
ATOM 757 N N . PHE A 1 102 ? 5.433 -12.789 -16.619 1.00 90.44 102 PHE A N 1
ATOM 758 C CA . PHE A 1 102 ? 4.799 -11.497 -16.344 1.00 90.44 102 PHE A CA 1
ATOM 759 C C . PHE A 1 102 ? 5.608 -10.310 -16.865 1.00 90.44 102 PHE A C 1
ATOM 761 O O . PHE A 1 102 ? 5.121 -9.179 -16.809 1.00 90.44 102 PHE A O 1
ATOM 768 N N . ILE A 1 103 ? 6.818 -10.542 -17.374 1.00 92.69 103 ILE A N 1
ATOM 769 C CA . ILE A 1 103 ? 7.767 -9.503 -17.759 1.00 92.69 103 ILE A CA 1
ATOM 770 C C . ILE A 1 103 ? 8.108 -9.624 -19.243 1.00 92.69 103 ILE A C 1
ATOM 772 O O . ILE A 1 103 ? 8.168 -10.704 -19.822 1.00 92.69 103 ILE A O 1
ATOM 776 N N . ARG A 1 104 ? 8.332 -8.483 -19.892 1.00 92.56 104 ARG A N 1
ATOM 777 C CA . ARG A 1 104 ? 8.885 -8.416 -21.243 1.00 92.56 104 ARG A CA 1
ATOM 778 C C . ARG A 1 104 ? 9.978 -7.362 -21.287 1.00 92.56 104 ARG A C 1
ATOM 780 O O . ARG A 1 104 ? 9.804 -6.271 -20.759 1.00 92.56 104 ARG A O 1
ATOM 787 N N . LEU A 1 105 ? 11.077 -7.654 -21.971 1.00 92.69 105 LEU A N 1
ATOM 788 C CA . LEU A 1 105 ? 12.102 -6.658 -22.270 1.00 92.69 105 LEU A CA 1
ATOM 789 C C . LEU A 1 105 ? 11.723 -5.875 -23.532 1.00 92.69 105 LEU A C 1
ATOM 791 O O . LEU A 1 105 ? 11.478 -6.469 -24.584 1.00 92.69 105 LEU A O 1
ATOM 795 N N . VAL A 1 106 ? 11.687 -4.548 -23.427 1.00 92.06 106 VAL A N 1
ATOM 796 C CA . VAL A 1 106 ? 11.403 -3.628 -24.539 1.00 92.06 106 VAL A CA 1
ATOM 797 C C . VAL A 1 106 ? 12.558 -2.642 -24.690 1.00 92.06 106 VAL A C 1
ATOM 799 O O . VAL A 1 106 ? 13.150 -2.213 -23.699 1.00 92.06 106 VAL A O 1
ATOM 802 N N . ASP A 1 107 ? 12.893 -2.298 -25.933 1.00 91.12 107 ASP A N 1
ATOM 803 C CA . ASP A 1 107 ? 13.907 -1.289 -26.233 1.00 91.12 107 ASP A CA 1
ATOM 804 C C . ASP A 1 107 ? 13.387 0.104 -25.859 1.00 91.12 107 ASP A C 1
ATOM 806 O O . ASP A 1 107 ? 12.403 0.593 -26.415 1.00 91.12 107 ASP A O 1
ATOM 810 N N . TRP A 1 108 ? 14.057 0.745 -24.902 1.00 89.88 108 TRP A N 1
ATOM 811 C CA . TRP A 1 108 ? 13.703 2.062 -24.387 1.00 89.88 108 TRP A CA 1
ATOM 812 C C . TRP A 1 108 ? 14.799 3.083 -24.721 1.00 89.88 108 TRP A C 1
ATOM 814 O O . TRP A 1 108 ? 15.982 2.769 -24.567 1.00 89.88 108 TRP A O 1
ATOM 824 N N . PRO A 1 109 ? 14.469 4.316 -25.145 1.00 89.00 109 PRO A N 1
ATOM 825 C CA . PRO A 1 109 ? 15.477 5.345 -25.395 1.00 89.00 109 PRO A CA 1
ATOM 826 C C . PRO A 1 109 ? 16.259 5.681 -24.118 1.00 89.00 109 PRO A C 1
ATOM 828 O O . PRO A 1 109 ? 15.663 6.108 -23.127 1.00 89.00 109 PRO A O 1
ATOM 831 N N . ALA A 1 110 ? 17.591 5.555 -24.128 1.00 85.06 110 ALA A N 1
ATOM 832 C CA . ALA A 1 110 ? 18.410 5.799 -22.933 1.00 85.06 110 ALA A CA 1
ATOM 833 C C . ALA A 1 110 ? 18.255 7.229 -22.381 1.00 85.06 110 ALA A C 1
ATOM 835 O O . ALA A 1 110 ? 18.360 7.443 -21.177 1.00 85.06 110 ALA A O 1
ATOM 836 N N . ALA A 1 111 ? 17.939 8.199 -23.246 1.00 84.56 111 ALA A N 1
ATOM 837 C CA . ALA A 1 111 ? 17.686 9.590 -22.865 1.00 84.56 111 ALA A CA 1
ATOM 838 C C . ALA A 1 111 ? 16.399 9.795 -22.037 1.00 84.56 111 ALA A C 1
ATOM 840 O O . ALA A 1 111 ? 16.244 10.832 -21.398 1.00 84.56 111 ALA A O 1
ATOM 841 N N . SER A 1 112 ? 15.468 8.837 -22.048 1.00 85.88 112 SER A N 1
ATOM 842 C CA . SER A 1 112 ? 14.174 8.921 -21.353 1.00 85.88 112 SER A CA 1
ATOM 843 C C . SER A 1 112 ? 13.948 7.744 -20.406 1.00 85.88 112 SER A C 1
ATOM 845 O O . SER A 1 112 ? 12.803 7.395 -20.114 1.00 85.88 112 SER A O 1
ATOM 847 N N . LEU A 1 113 ? 15.029 7.108 -19.950 1.00 88.19 113 LEU A N 1
ATOM 848 C CA . LEU A 1 113 ? 14.966 5.985 -19.027 1.00 88.19 113 LEU A CA 1
ATOM 849 C C . LEU A 1 113 ? 14.484 6.457 -17.642 1.00 88.19 113 LEU A C 1
ATOM 851 O O . LEU A 1 113 ? 15.131 7.320 -17.039 1.00 88.19 113 LEU A O 1
ATOM 855 N N . PRO A 1 114 ? 13.382 5.904 -17.105 1.00 88.81 114 PRO A N 1
ATOM 856 C CA . PRO A 1 114 ? 12.959 6.212 -15.747 1.00 88.81 114 PRO A CA 1
ATOM 857 C C . PRO A 1 114 ? 14.031 5.802 -14.722 1.00 88.81 114 PRO A C 1
ATOM 859 O O . PRO A 1 114 ? 14.659 4.749 -14.872 1.00 88.81 114 PRO A O 1
ATOM 862 N N . PRO A 1 115 ? 14.238 6.587 -13.652 1.00 88.94 115 PRO A N 1
ATOM 863 C CA . PRO A 1 115 ? 15.207 6.242 -12.622 1.00 88.94 115 PRO A CA 1
ATOM 864 C C . PRO A 1 115 ? 14.814 4.932 -11.927 1.00 88.94 115 PRO A C 1
ATOM 866 O O . PRO A 1 115 ? 13.665 4.746 -11.524 1.00 88.94 115 PRO A O 1
ATOM 869 N N . GLY A 1 116 ? 15.784 4.029 -11.774 1.00 88.19 116 GLY A N 1
ATOM 870 C CA . GLY A 1 116 ? 15.572 2.726 -11.139 1.00 88.19 116 GLY A CA 1
ATOM 871 C C . GLY A 1 116 ? 14.865 1.690 -12.017 1.00 88.19 116 GLY A C 1
ATOM 872 O O . GLY A 1 116 ? 14.408 0.684 -11.482 1.00 88.19 116 GLY A O 1
ATOM 873 N N . ALA A 1 117 ? 14.757 1.922 -13.330 1.00 91.56 117 ALA A N 1
ATOM 874 C CA . ALA A 1 117 ? 14.296 0.917 -14.281 1.00 91.56 117 ALA A CA 1
ATOM 875 C C . ALA A 1 117 ? 15.269 -0.267 -14.350 1.00 91.56 117 ALA A C 1
ATOM 877 O O . ALA A 1 117 ? 16.487 -0.087 -14.411 1.00 91.56 117 ALA A O 1
ATOM 878 N N . ILE A 1 118 ? 14.717 -1.478 -14.347 1.00 89.88 118 ILE A N 1
ATOM 879 C CA . ILE A 1 118 ? 15.502 -2.710 -14.361 1.00 89.88 118 ILE A CA 1
ATOM 880 C C . ILE A 1 118 ? 15.652 -3.194 -15.804 1.00 89.88 118 ILE A C 1
ATOM 882 O O . ILE A 1 118 ? 14.672 -3.319 -16.538 1.00 89.88 118 ILE A O 1
ATOM 886 N N . SER A 1 119 ? 16.890 -3.464 -16.209 1.00 88.94 119 SER A N 1
ATOM 887 C CA . SER A 1 119 ? 17.231 -3.921 -17.563 1.00 88.94 119 SER A CA 1
ATOM 888 C C . SER A 1 119 ? 17.447 -5.430 -17.675 1.00 88.94 119 SER A C 1
ATOM 890 O O . SER A 1 119 ? 17.521 -5.948 -18.787 1.00 88.94 119 SER A O 1
ATOM 892 N N . ASP A 1 120 ? 17.558 -6.123 -16.541 1.00 86.56 120 ASP A N 1
ATOM 893 C CA . ASP A 1 120 ? 17.799 -7.562 -16.463 1.00 86.56 120 ASP A CA 1
ATOM 894 C C . ASP A 1 120 ? 16.568 -8.290 -15.912 1.00 86.56 120 ASP A C 1
ATOM 896 O O . ASP A 1 120 ? 16.083 -7.991 -14.820 1.00 86.56 120 ASP A O 1
ATOM 900 N N . GLU A 1 121 ? 16.070 -9.261 -16.669 1.00 83.56 121 GLU A N 1
ATOM 901 C CA . GLU A 1 121 ? 14.927 -10.092 -16.295 1.00 83.56 121 GLU A CA 1
ATOM 902 C C . GLU A 1 121 ? 15.257 -11.003 -15.102 1.00 83.56 121 GLU A C 1
ATOM 904 O O . GLU A 1 121 ? 14.424 -11.195 -14.214 1.00 83.56 121 GLU A O 1
ATOM 909 N N . HIS A 1 122 ? 16.501 -11.484 -15.004 1.00 84.44 122 HIS A N 1
ATOM 910 C CA . HIS A 1 122 ? 16.933 -12.357 -13.908 1.00 84.44 122 HIS A CA 1
ATOM 911 C C . HIS A 1 122 ? 16.943 -11.647 -12.553 1.00 84.44 122 HIS A C 1
ATOM 913 O O . HIS A 1 122 ? 16.745 -12.280 -11.518 1.00 84.44 122 HIS A O 1
ATOM 919 N N . ALA A 1 123 ? 17.133 -10.326 -12.545 1.00 84.69 123 ALA A N 1
ATOM 920 C CA . ALA A 1 123 ? 17.077 -9.527 -11.327 1.00 84.69 123 ALA A CA 1
ATOM 921 C C . ALA A 1 123 ? 15.649 -9.396 -10.762 1.00 84.69 123 ALA A C 1
ATOM 923 O O . ALA A 1 123 ? 15.492 -9.030 -9.593 1.00 84.69 123 ALA A O 1
ATOM 924 N N . ILE A 1 124 ? 14.628 -9.673 -11.580 1.00 86.25 124 ILE A N 1
ATOM 925 C CA . ILE A 1 124 ? 13.204 -9.543 -11.248 1.00 86.25 124 ILE A CA 1
ATOM 926 C C . ILE A 1 124 ? 12.607 -10.890 -10.832 1.00 86.25 124 ILE A C 1
ATOM 928 O O . ILE A 1 124 ? 11.667 -10.916 -10.034 1.00 86.25 124 ILE A O 1
ATOM 932 N N . ASP A 1 125 ? 13.159 -11.999 -11.330 1.00 86.25 125 ASP A N 1
ATOM 933 C CA . ASP A 1 125 ? 12.648 -13.337 -11.041 1.00 86.25 125 ASP A CA 1
ATOM 934 C C . ASP A 1 125 ? 12.574 -13.607 -9.531 1.00 86.25 125 ASP A C 1
ATOM 936 O O . ASP A 1 125 ? 13.526 -13.442 -8.763 1.00 86.25 125 ASP A O 1
ATOM 940 N N . GLY A 1 126 ? 11.381 -13.989 -9.084 1.00 83.38 126 GLY A N 1
ATOM 941 C CA . GLY A 1 126 ? 11.091 -14.300 -7.699 1.00 83.38 126 GLY A CA 1
ATOM 942 C C . GLY A 1 126 ? 10.930 -13.098 -6.772 1.00 83.38 126 GLY A C 1
ATOM 943 O O . GLY A 1 126 ? 10.614 -13.323 -5.599 1.00 83.38 126 GLY A O 1
ATOM 944 N N . ARG A 1 127 ? 11.087 -11.861 -7.264 1.00 88.12 127 ARG A N 1
ATOM 945 C CA . ARG A 1 127 ? 10.735 -10.646 -6.515 1.00 88.12 127 ARG A CA 1
ATOM 946 C C . ARG A 1 127 ? 9.225 -10.471 -6.416 1.00 88.12 127 ARG A C 1
ATOM 948 O O . ARG A 1 127 ? 8.452 -11.162 -7.072 1.00 88.12 127 ARG A O 1
ATOM 955 N N . VAL A 1 128 ? 8.795 -9.552 -5.560 1.00 88.88 128 VAL A N 1
ATOM 956 C CA . VAL A 1 128 ? 7.381 -9.315 -5.269 1.00 88.88 128 VAL A CA 1
ATOM 957 C C . VAL A 1 128 ? 7.071 -7.850 -5.523 1.00 88.88 128 VAL A C 1
ATOM 959 O O . VAL A 1 128 ? 7.880 -6.972 -5.217 1.00 88.88 128 VAL A O 1
ATOM 962 N N . THR A 1 129 ? 5.908 -7.575 -6.096 1.00 89.00 129 THR A N 1
ATOM 963 C CA . THR A 1 129 ? 5.443 -6.208 -6.325 1.00 89.00 129 THR A CA 1
ATOM 964 C C . THR A 1 129 ? 4.962 -5.558 -5.025 1.00 89.00 129 THR A C 1
ATOM 966 O O . THR A 1 129 ? 4.203 -6.136 -4.247 1.00 89.00 129 THR A O 1
ATOM 969 N N . ARG A 1 130 ? 5.379 -4.314 -4.784 1.00 84.88 130 ARG A N 1
ATOM 970 C CA . ARG A 1 130 ? 4.862 -3.449 -3.706 1.00 84.88 130 ARG A CA 1
ATOM 971 C C . ARG A 1 130 ? 3.596 -2.709 -4.121 1.00 84.88 130 ARG A C 1
ATOM 973 O O . ARG A 1 130 ? 2.808 -2.322 -3.269 1.00 84.88 130 ARG A O 1
ATOM 980 N N . THR A 1 131 ? 3.416 -2.504 -5.421 1.00 85.38 131 THR A N 1
ATOM 981 C CA . THR A 1 131 ? 2.271 -1.823 -6.031 1.00 85.38 131 THR A CA 1
ATOM 982 C C . THR A 1 131 ? 1.797 -2.615 -7.238 1.00 85.38 131 THR A C 1
ATOM 984 O O . THR A 1 131 ? 2.599 -3.312 -7.855 1.00 85.38 131 THR A O 1
ATOM 987 N N . SER A 1 132 ? 0.527 -2.486 -7.612 1.00 88.44 132 SER A N 1
ATOM 988 C CA . SER A 1 132 ? 0.054 -3.068 -8.870 1.00 88.44 132 SER A CA 1
ATOM 989 C C . SER A 1 132 ? 0.769 -2.432 -10.070 1.00 88.44 132 SER A C 1
ATOM 991 O O . SER A 1 132 ? 1.108 -1.247 -10.026 1.00 88.44 132 SER A O 1
ATOM 993 N N . LEU A 1 133 ? 1.009 -3.222 -11.115 1.00 92.06 133 LEU A N 1
ATOM 994 C CA . LEU A 1 133 ? 1.625 -2.804 -12.375 1.00 92.06 133 LEU A CA 1
ATOM 995 C C . LEU A 1 133 ? 0.666 -3.108 -13.521 1.00 92.06 133 LEU A C 1
ATOM 997 O O . LEU A 1 133 ? 0.121 -4.210 -13.591 1.00 92.06 133 LEU A O 1
ATOM 1001 N N . SER A 1 134 ? 0.497 -2.143 -14.418 1.00 94.56 134 SER A N 1
ATOM 1002 C CA . SER A 1 134 ? -0.314 -2.303 -15.626 1.00 94.56 134 SER A CA 1
ATOM 1003 C C . SER A 1 134 ? 0.539 -2.811 -16.802 1.00 94.56 134 SER A C 1
ATOM 1005 O O . SER A 1 134 ? 1.753 -2.586 -16.831 1.00 94.56 134 SER A O 1
ATOM 1007 N N . PRO A 1 135 ? -0.059 -3.448 -17.824 1.00 94.62 135 PRO A N 1
ATOM 1008 C CA . PRO A 1 135 ? 0.648 -3.852 -19.032 1.00 94.62 135 PRO A CA 1
ATOM 1009 C C . PRO A 1 135 ? 1.375 -2.678 -19.703 1.00 94.62 135 PRO A C 1
ATOM 1011 O O . PRO A 1 135 ? 0.815 -1.598 -19.885 1.00 94.62 135 PRO A O 1
ATOM 1014 N N . GLY A 1 136 ? 2.626 -2.899 -20.105 1.00 92.19 136 GLY A N 1
ATOM 1015 C CA . GLY A 1 136 ? 3.497 -1.897 -20.725 1.00 92.19 136 GLY A CA 1
ATOM 1016 C C . GLY A 1 136 ? 4.160 -0.931 -19.741 1.00 92.19 136 GLY A C 1
ATOM 1017 O O . GLY A 1 136 ? 4.975 -0.106 -20.153 1.00 92.19 136 GLY A O 1
ATOM 1018 N N . GLU A 1 137 ? 3.855 -1.031 -18.448 1.00 93.81 137 GLU A N 1
ATOM 1019 C CA . GLU A 1 137 ? 4.460 -0.196 -17.418 1.00 93.81 137 GLU A CA 1
ATOM 1020 C C . GLU A 1 137 ? 5.892 -0.664 -17.094 1.00 93.81 137 GLU A C 1
ATOM 1022 O O . GLU A 1 137 ? 6.100 -1.860 -16.870 1.00 93.81 137 GLU A O 1
ATOM 1027 N N . PRO A 1 138 ? 6.892 0.240 -17.044 1.00 93.12 138 PRO A N 1
ATOM 1028 C CA . PRO A 1 138 ? 8.259 -0.125 -16.690 1.00 93.12 138 PRO A CA 1
ATOM 1029 C C . PRO A 1 138 ? 8.359 -0.548 -15.224 1.00 93.12 138 PRO A C 1
ATOM 1031 O O . PRO A 1 138 ? 7.871 0.136 -14.318 1.00 93.12 138 PRO A O 1
ATOM 1034 N N . VAL A 1 139 ? 9.041 -1.668 -14.994 1.00 93.62 139 VAL A N 1
ATOM 1035 C CA . VAL A 1 139 ? 9.291 -2.199 -13.657 1.00 93.62 139 VAL A CA 1
ATOM 1036 C C . VAL A 1 139 ? 10.466 -1.455 -13.036 1.00 93.62 139 VAL A C 1
ATOM 1038 O O . VAL A 1 139 ? 11.588 -1.471 -13.548 1.00 93.62 139 VAL A O 1
ATOM 1041 N N . LEU A 1 140 ? 10.185 -0.783 -11.922 1.00 93.38 140 LEU A N 1
ATOM 1042 C CA . LEU A 1 140 ? 11.148 0.028 -11.184 1.00 93.38 140 LEU A CA 1
ATOM 1043 C C . LEU A 1 140 ? 11.495 -0.644 -9.858 1.00 93.38 140 LEU A C 1
ATOM 1045 O O . LEU A 1 140 ? 10.615 -1.215 -9.214 1.00 93.38 140 LEU A O 1
ATOM 1049 N N . GLU A 1 141 ? 12.729 -0.469 -9.386 1.00 90.31 141 GLU A N 1
ATOM 1050 C CA . GLU A 1 141 ? 13.167 -0.970 -8.074 1.00 90.31 141 GLU A CA 1
ATOM 1051 C C . GLU A 1 141 ? 12.270 -0.455 -6.930 1.00 90.31 141 GLU A C 1
ATOM 1053 O O . GLU A 1 141 ? 11.958 -1.190 -6.000 1.00 90.31 141 GLU A O 1
ATOM 1058 N N . SER A 1 142 ? 11.759 0.779 -7.026 1.00 88.69 142 SER A N 1
ATOM 1059 C CA . SER A 1 142 ? 10.848 1.371 -6.029 1.00 88.69 142 SER A CA 1
ATOM 1060 C C . SER A 1 142 ? 9.487 0.670 -5.923 1.00 88.69 142 SER A C 1
ATOM 1062 O O . SER A 1 142 ? 8.808 0.792 -4.901 1.00 88.69 142 SER A O 1
ATOM 1064 N N . LYS A 1 143 ? 9.084 -0.063 -6.966 1.00 88.81 143 LYS A N 1
ATOM 1065 C CA . LYS A 1 143 ? 7.832 -0.829 -7.025 1.00 88.81 143 LYS A CA 1
ATOM 1066 C C . LYS A 1 143 ? 8.026 -2.293 -6.653 1.00 88.81 143 LYS A C 1
ATOM 1068 O O . LYS A 1 143 ? 7.043 -3.027 -6.584 1.00 88.81 143 LYS A O 1
ATOM 1073 N N . LEU A 1 144 ? 9.259 -2.720 -6.391 1.00 88.62 144 LEU A N 1
ATOM 1074 C CA . LEU A 1 144 ? 9.588 -4.075 -5.971 1.00 88.62 144 LEU A CA 1
ATOM 1075 C C . LEU A 1 144 ? 9.964 -4.108 -4.495 1.00 88.62 144 LEU A C 1
ATOM 1077 O O . LEU A 1 144 ? 10.429 -3.132 -3.912 1.00 88.62 144 LEU A O 1
ATOM 1081 N N . THR A 1 145 ? 9.733 -5.250 -3.863 1.00 85.94 145 THR A N 1
ATOM 1082 C CA . THR A 1 145 ? 10.216 -5.499 -2.509 1.00 85.94 145 THR A CA 1
ATOM 1083 C C . THR A 1 145 ? 11.723 -5.750 -2.517 1.00 85.94 145 THR A C 1
ATOM 1085 O O . THR A 1 145 ? 12.273 -6.180 -3.540 1.00 85.94 145 THR A O 1
ATOM 1088 N N . PRO A 1 146 ? 12.396 -5.550 -1.369 1.00 82.19 146 PRO A N 1
ATOM 1089 C CA . PRO A 1 146 ? 13.779 -5.972 -1.199 1.00 82.19 146 PRO A CA 1
ATOM 1090 C C . PRO A 1 146 ? 14.002 -7.437 -1.605 1.00 82.19 146 PRO A C 1
ATOM 1092 O O . PRO A 1 146 ? 13.103 -8.282 -1.528 1.00 82.19 146 PRO A O 1
ATOM 1095 N N . VAL A 1 147 ? 15.223 -7.744 -2.042 1.00 79.69 147 VAL A N 1
ATOM 1096 C CA . VAL A 1 147 ? 15.614 -9.107 -2.422 1.00 79.69 147 VAL A CA 1
ATOM 1097 C C . VAL A 1 147 ? 15.453 -10.043 -1.221 1.00 79.69 147 VAL A C 1
ATOM 1099 O O . VAL A 1 147 ? 15.889 -9.727 -0.116 1.00 79.69 147 VAL A O 1
ATOM 1102 N N . GLY A 1 148 ? 14.838 -11.208 -1.437 1.00 74.00 148 GLY A N 1
ATOM 1103 C CA . GLY A 1 148 ? 14.639 -12.220 -0.393 1.00 74.00 148 GLY A CA 1
ATOM 1104 C C . GLY A 1 148 ? 13.330 -12.093 0.394 1.00 74.00 148 GLY A C 1
ATOM 1105 O O . GLY A 1 148 ? 13.051 -12.943 1.241 1.00 74.00 148 GLY A O 1
ATOM 1106 N N . THR A 1 149 ? 12.488 -11.095 0.104 1.00 72.00 149 THR A N 1
ATOM 1107 C CA . THR A 1 149 ? 11.129 -11.040 0.653 1.00 72.00 149 THR A CA 1
ATOM 1108 C C . THR A 1 149 ? 10.287 -12.188 0.086 1.00 72.00 149 THR A C 1
ATOM 1110 O O . THR A 1 149 ? 10.069 -12.287 -1.121 1.00 72.00 149 THR A O 1
ATOM 1113 N N . LYS A 1 150 ? 9.800 -13.076 0.961 1.00 66.75 150 LYS A N 1
ATOM 1114 C CA . LYS A 1 150 ? 8.838 -14.121 0.582 1.00 66.75 150 LYS A CA 1
ATOM 1115 C C . LYS A 1 150 ? 7.510 -13.445 0.229 1.00 66.75 150 LYS A C 1
ATOM 1117 O O . LYS A 1 150 ? 7.019 -12.640 1.014 1.00 66.75 150 LYS A O 1
ATOM 1122 N N . GLY A 1 151 ? 6.975 -13.744 -0.955 1.00 66.12 151 GLY A N 1
ATOM 1123 C CA . GLY A 1 151 ? 5.757 -13.117 -1.480 1.00 66.12 151 GLY A CA 1
ATOM 1124 C C . GLY A 1 151 ? 4.501 -13.318 -0.641 1.00 66.12 151 GLY A C 1
ATOM 1125 O O . GLY A 1 151 ? 4.504 -14.017 0.372 1.00 66.12 151 GLY A O 1
ATOM 1126 N N . GLY A 1 152 ? 3.416 -12.686 -1.088 1.00 68.50 152 GLY A N 1
ATOM 1127 C CA . GLY A 1 152 ? 2.163 -12.595 -0.344 1.00 68.50 152 GLY A CA 1
ATOM 1128 C C . GLY A 1 152 ? 2.061 -11.310 0.477 1.00 68.50 152 GLY A C 1
ATOM 1129 O O . GLY A 1 152 ? 2.909 -10.423 0.390 1.00 68.50 152 GLY A O 1
ATOM 1130 N N . LEU A 1 153 ? 1.005 -11.201 1.287 1.00 65.25 153 LEU A N 1
ATOM 1131 C CA . LEU A 1 153 ? 0.667 -9.955 1.985 1.00 65.25 153 LEU A CA 1
ATOM 1132 C C . LEU A 1 153 ? 1.785 -9.468 2.920 1.00 65.25 153 LEU A C 1
ATOM 1134 O O . LEU A 1 153 ? 1.995 -8.267 3.046 1.00 65.25 153 LEU A O 1
ATOM 1138 N N . SER A 1 154 ? 2.564 -10.389 3.496 1.00 68.69 154 SER A N 1
ATOM 1139 C CA . SER A 1 154 ? 3.723 -10.087 4.348 1.00 68.69 154 SER A CA 1
ATOM 1140 C C . SER A 1 154 ? 4.805 -9.257 3.654 1.00 68.69 154 SER A C 1
ATOM 1142 O O . SER A 1 154 ? 5.579 -8.588 4.327 1.00 68.69 154 SER A O 1
ATOM 1144 N N . ALA A 1 155 ? 4.859 -9.294 2.322 1.00 68.94 155 ALA A N 1
ATOM 1145 C CA . ALA A 1 155 ? 5.814 -8.541 1.519 1.00 68.94 155 ALA A CA 1
ATOM 1146 C C . ALA A 1 155 ? 5.424 -7.060 1.352 1.00 68.94 155 ALA A C 1
ATOM 1148 O O . ALA A 1 155 ? 6.265 -6.218 1.036 1.00 68.94 155 ALA A O 1
ATOM 1149 N N . VAL A 1 156 ? 4.140 -6.754 1.552 1.00 74.62 156 VAL A N 1
ATOM 1150 C CA . VAL A 1 156 ? 3.558 -5.415 1.392 1.00 74.62 156 VAL A CA 1
ATOM 1151 C C . VAL A 1 156 ? 3.614 -4.631 2.703 1.00 74.62 156 VAL A C 1
ATOM 1153 O O . VAL A 1 156 ? 3.693 -3.406 2.678 1.00 74.62 156 VAL A O 1
ATOM 1156 N N . ILE A 1 157 ? 3.615 -5.331 3.840 1.00 83.25 157 ILE A N 1
ATOM 1157 C CA . ILE A 1 157 ? 3.641 -4.718 5.169 1.00 83.25 157 ILE A CA 1
ATOM 1158 C C . ILE A 1 157 ? 4.955 -3.952 5.355 1.00 83.25 157 ILE A C 1
ATOM 1160 O O . ILE A 1 157 ? 6.043 -4.498 5.157 1.00 83.25 157 ILE A O 1
ATOM 1164 N N . ALA A 1 158 ? 4.856 -2.683 5.746 1.00 82.69 158 ALA A N 1
ATOM 1165 C CA . ALA A 1 158 ? 6.022 -1.870 6.060 1.00 82.69 158 ALA A CA 1
ATOM 1166 C C . ALA A 1 158 ? 6.805 -2.425 7.263 1.00 82.69 158 ALA A C 1
ATOM 1168 O O . ALA A 1 158 ? 6.247 -3.047 8.172 1.00 82.69 158 ALA A O 1
ATOM 1169 N N . ASP A 1 159 ? 8.112 -2.156 7.293 1.00 84.00 159 ASP A N 1
ATOM 1170 C CA . ASP A 1 159 ? 8.952 -2.566 8.416 1.00 84.00 159 ASP A CA 1
ATOM 1171 C C . ASP A 1 159 ? 8.428 -1.991 9.745 1.00 84.00 159 ASP A C 1
ATOM 1173 O O . ASP A 1 159 ? 7.905 -0.876 9.806 1.00 84.00 159 ASP A O 1
ATOM 1177 N N . GLY A 1 160 ? 8.501 -2.792 10.807 1.00 87.75 160 GLY A N 1
ATOM 1178 C CA . GLY A 1 160 ? 7.934 -2.452 12.116 1.00 87.75 160 GLY A CA 1
ATOM 1179 C C . GLY A 1 160 ? 6.400 -2.510 12.228 1.00 87.75 160 GLY A C 1
ATOM 1180 O O . GLY A 1 160 ? 5.895 -2.423 13.345 1.00 87.75 160 GLY A O 1
ATOM 1181 N N . LYS A 1 161 ? 5.648 -2.727 11.139 1.00 92.50 161 LYS A N 1
ATOM 1182 C CA . LYS A 1 161 ? 4.174 -2.832 11.156 1.00 92.50 161 LYS A CA 1
ATOM 1183 C C . LYS A 1 161 ? 3.664 -4.259 10.982 1.00 92.50 161 LYS A C 1
ATOM 1185 O O . LYS A 1 161 ? 4.420 -5.154 10.612 1.00 92.50 161 LYS A O 1
ATOM 1190 N N . ARG A 1 162 ? 2.388 -4.500 11.285 1.00 92.12 162 ARG A N 1
ATOM 1191 C CA . ARG A 1 162 ? 1.718 -5.809 11.255 1.00 92.12 162 ARG A CA 1
ATOM 1192 C C . ARG A 1 162 ? 0.397 -5.709 10.499 1.00 92.12 162 ARG A C 1
ATOM 1194 O O . ARG A 1 162 ? -0.231 -4.656 10.468 1.00 92.12 162 ARG A O 1
ATOM 1201 N N . ALA A 1 163 ? -0.017 -6.818 9.897 1.00 91.00 163 ALA A N 1
ATOM 1202 C CA . ALA A 1 163 ? -1.325 -6.938 9.269 1.00 91.00 163 ALA A CA 1
ATOM 1203 C C . ALA A 1 163 ? -2.292 -7.628 10.231 1.00 91.00 163 ALA A C 1
ATOM 1205 O O . ALA A 1 163 ? -1.984 -8.703 10.747 1.00 91.00 163 ALA A O 1
ATOM 1206 N N . ILE A 1 164 ? -3.465 -7.038 10.437 1.00 90.75 164 ILE A N 1
ATOM 1207 C CA . ILE A 1 164 ? -4.545 -7.634 11.226 1.00 90.75 164 ILE A CA 1
ATOM 1208 C C . ILE A 1 164 ? -5.838 -7.608 10.423 1.00 90.75 164 ILE A C 1
ATOM 1210 O O . ILE A 1 164 ? -6.178 -6.603 9.803 1.00 90.75 164 ILE A O 1
ATOM 1214 N N . THR A 1 165 ? -6.553 -8.730 10.414 1.00 89.25 165 THR A N 1
ATOM 1215 C CA . THR A 1 165 ? -7.846 -8.839 9.733 1.00 89.25 165 THR A CA 1
ATOM 1216 C C . THR A 1 165 ? -8.969 -8.692 10.746 1.00 89.25 165 THR A C 1
ATOM 1218 O O . THR A 1 165 ? -9.004 -9.400 11.756 1.00 89.25 165 THR A O 1
ATOM 1221 N N . VAL A 1 166 ? -9.890 -7.772 10.472 1.00 87.12 166 VAL A N 1
ATOM 1222 C CA . VAL A 1 166 ? -11.052 -7.498 11.319 1.00 87.12 166 VAL A CA 1
ATOM 1223 C C . VAL A 1 166 ? -12.348 -7.655 10.536 1.00 87.12 166 VAL A C 1
ATOM 1225 O O . VAL A 1 166 ? -12.455 -7.246 9.381 1.00 87.12 166 VAL A O 1
ATOM 1228 N N . ARG A 1 167 ? -13.342 -8.265 11.188 1.00 85.06 167 ARG A N 1
ATOM 1229 C CA . ARG A 1 167 ? -14.713 -8.369 10.682 1.00 85.06 167 ARG A CA 1
ATOM 1230 C C . ARG A 1 167 ? -15.436 -7.059 10.958 1.00 85.06 167 ARG A C 1
ATOM 1232 O O . ARG A 1 167 ? -15.369 -6.551 12.077 1.00 85.06 167 ARG A O 1
ATOM 1239 N N . VAL A 1 168 ? -16.115 -6.525 9.950 1.00 77.44 168 VAL A N 1
ATOM 1240 C CA . VAL A 1 168 ? -16.748 -5.203 10.016 1.00 77.44 168 VAL A CA 1
ATOM 1241 C C . VAL A 1 168 ? -18.178 -5.292 9.498 1.00 77.44 168 VAL A C 1
ATOM 1243 O O . VAL A 1 168 ? -18.489 -6.141 8.666 1.00 77.44 168 VAL A O 1
ATOM 1246 N N . ASN A 1 169 ? -19.073 -4.453 10.020 1.00 71.44 169 ASN A N 1
ATOM 1247 C CA . ASN A 1 169 ? -20.487 -4.521 9.654 1.00 71.44 169 ASN A CA 1
ATOM 1248 C C . ASN A 1 169 ? -20.747 -3.949 8.248 1.00 71.44 169 ASN A C 1
ATOM 1250 O O . ASN A 1 169 ? -20.324 -2.836 7.924 1.00 71.44 169 ASN A O 1
ATOM 1254 N N . ASP A 1 170 ? -21.520 -4.691 7.448 1.00 57.22 170 ASP A N 1
ATOM 1255 C CA . ASP A 1 170 ? -21.746 -4.450 6.011 1.00 57.22 170 ASP A CA 1
ATOM 1256 C C . ASP A 1 170 ? -22.407 -3.101 5.685 1.00 57.22 170 ASP A C 1
ATOM 1258 O O . ASP A 1 170 ? -22.238 -2.577 4.589 1.00 57.22 170 ASP A O 1
ATOM 1262 N N . VAL A 1 171 ? -23.139 -2.512 6.636 1.00 53.19 171 VAL A N 1
ATOM 1263 C CA . VAL A 1 171 ? -23.864 -1.243 6.428 1.00 53.19 171 VAL A CA 1
ATOM 1264 C C . VAL A 1 171 ? -22.935 -0.030 6.524 1.00 53.19 171 VAL A C 1
ATOM 1266 O O . VAL A 1 171 ? -23.206 1.003 5.918 1.00 53.19 171 VAL A O 1
ATOM 1269 N N . VAL A 1 172 ? -21.825 -0.151 7.256 1.00 52.31 172 VAL A N 1
ATOM 1270 C CA . VAL A 1 172 ? -20.898 0.967 7.506 1.00 52.31 172 VAL A CA 1
ATOM 1271 C C . VAL A 1 172 ? -19.564 0.768 6.781 1.00 52.31 172 VAL A C 1
ATOM 1273 O O . VAL A 1 172 ? -18.809 1.716 6.619 1.00 52.31 172 VAL A O 1
ATOM 1276 N N . GLY A 1 173 ? -19.305 -0.425 6.234 1.00 52.25 173 GLY A N 1
ATOM 1277 C CA . GLY A 1 173 ? -18.157 -0.744 5.380 1.00 52.25 173 GLY A CA 1
ATOM 1278 C C . GLY A 1 173 ? -18.225 -0.120 3.982 1.00 52.25 173 GLY A C 1
ATOM 1279 O O . GLY A 1 173 ? -18.126 -0.824 2.987 1.00 52.25 173 GLY A O 1
ATOM 1280 N N . VAL A 1 174 ? -18.427 1.196 3.902 1.00 55.91 174 VAL A N 1
ATOM 1281 C CA . VAL A 1 174 ? -18.160 2.054 2.741 1.00 55.91 174 VAL A CA 1
ATOM 1282 C C . VAL A 1 174 ? -18.553 1.462 1.376 1.00 55.91 174 VAL A C 1
ATOM 1284 O O . VAL A 1 174 ? -17.786 1.605 0.447 1.00 55.91 174 VAL A O 1
ATOM 1287 N N . ALA A 1 175 ? -19.682 0.763 1.218 1.00 55.44 175 ALA A N 1
ATOM 1288 C CA . ALA A 1 175 ? -20.217 0.277 -0.072 1.00 55.44 175 ALA A CA 1
ATOM 1289 C C . ALA A 1 175 ? -19.189 -0.266 -1.114 1.00 55.44 175 ALA A C 1
ATOM 1291 O O . ALA A 1 175 ? -19.386 -0.094 -2.315 1.00 55.44 175 ALA A O 1
ATOM 1292 N N . GLY A 1 176 ? -18.085 -0.897 -0.684 1.00 63.25 176 GLY A N 1
ATOM 1293 C CA . GLY A 1 176 ? -17.008 -1.366 -1.577 1.00 63.25 176 GLY A CA 1
ATOM 1294 C C . GLY A 1 176 ? -15.926 -0.338 -1.971 1.00 63.25 176 GLY A C 1
ATOM 1295 O O . GLY A 1 176 ? -15.083 -0.641 -2.808 1.00 63.25 176 GLY A O 1
ATOM 1296 N N . PHE A 1 177 ? -15.901 0.853 -1.371 1.00 66.00 177 PHE A N 1
ATOM 1297 C CA . PHE A 1 177 ? -14.923 1.923 -1.630 1.00 66.00 177 PHE A CA 1
ATOM 1298 C C . PHE A 1 177 ? -13.679 1.880 -0.731 1.00 66.00 177 PHE A C 1
ATOM 1300 O O . PHE A 1 177 ? -12.706 2.581 -1.008 1.00 66.00 177 PHE A O 1
ATOM 1307 N N . ALA A 1 178 ? -13.673 1.063 0.326 1.00 76.38 178 ALA A N 1
ATOM 1308 C CA . ALA A 1 178 ? -12.487 0.818 1.150 1.00 76.38 178 ALA A CA 1
ATOM 1309 C C . ALA A 1 178 ? -11.519 -0.138 0.431 1.00 76.38 178 ALA A C 1
ATOM 1311 O O . ALA A 1 178 ? -11.292 -1.261 0.863 1.00 76.38 178 ALA A O 1
ATOM 1312 N N . LEU A 1 179 ? -11.000 0.287 -0.720 1.00 82.25 179 LEU A N 1
ATOM 1313 C CA . LEU A 1 179 ? -10.109 -0.513 -1.555 1.00 82.25 179 LEU A CA 1
ATOM 1314 C C . LEU A 1 179 ? -8.709 -0.631 -0.925 1.00 82.25 179 LEU A C 1
ATOM 1316 O O . LEU A 1 179 ? -8.303 0.255 -0.162 1.00 82.25 179 LEU A O 1
ATOM 1320 N N . PRO A 1 180 ? -7.935 -1.677 -1.267 1.00 84.38 180 PRO A N 1
ATOM 1321 C CA . PRO A 1 180 ? -6.510 -1.732 -0.951 1.00 84.38 180 PRO A CA 1
ATOM 1322 C C . PRO A 1 180 ? -5.793 -0.435 -1.348 1.00 84.38 180 PRO A C 1
ATOM 1324 O O . PRO A 1 180 ? -5.993 0.079 -2.448 1.00 84.38 180 PRO A O 1
ATOM 1327 N N . GLY A 1 181 ? -4.979 0.109 -0.446 1.00 84.56 181 GLY A N 1
ATOM 1328 C CA . GLY A 1 181 ? -4.295 1.393 -0.626 1.00 84.56 181 GLY A CA 1
ATOM 1329 C C . GLY A 1 181 ? -5.053 2.610 -0.082 1.00 84.56 181 GLY A C 1
ATOM 1330 O O . GLY A 1 181 ? -4.480 3.695 -0.012 1.00 84.56 181 GLY A O 1
ATOM 1331 N N . SER A 1 182 ? -6.317 2.459 0.326 1.00 86.88 182 SER A N 1
ATOM 1332 C CA . SER A 1 182 ? -7.080 3.533 0.975 1.00 86.88 182 SER A CA 1
ATOM 1333 C C . SER A 1 182 ? -6.772 3.653 2.472 1.00 86.88 182 SER A C 1
ATOM 1335 O O . SER A 1 182 ? -6.350 2.691 3.117 1.00 86.88 182 SER A O 1
ATOM 1337 N N . TYR A 1 183 ? -7.000 4.846 3.027 1.00 89.62 183 TYR A N 1
ATOM 1338 C CA . TYR A 1 183 ? -6.912 5.099 4.464 1.00 89.62 183 TYR A CA 1
ATOM 1339 C C . TYR A 1 183 ? -8.303 5.108 5.093 1.00 89.62 183 TYR A C 1
ATOM 1341 O O . TYR A 1 183 ? -9.234 5.703 4.547 1.00 89.62 183 TYR A O 1
ATOM 1349 N N . VAL A 1 184 ? -8.436 4.481 6.258 1.00 89.56 184 VAL A N 1
ATOM 1350 C CA . VAL A 1 184 ? -9.688 4.398 7.015 1.00 89.56 184 VAL A CA 1
ATOM 1351 C C . VAL A 1 184 ? -9.475 4.766 8.480 1.00 89.56 184 VAL A C 1
ATOM 1353 O O . VAL A 1 184 ? -8.399 4.550 9.037 1.00 89.56 184 VAL A O 1
ATOM 1356 N N . ASP A 1 185 ? -10.523 5.292 9.101 1.00 90.06 185 ASP A N 1
ATOM 1357 C CA . ASP A 1 185 ? -10.635 5.436 10.548 1.00 90.06 185 ASP A CA 1
ATOM 1358 C C . ASP A 1 185 ? -11.534 4.307 11.082 1.00 90.06 185 ASP A C 1
ATOM 1360 O O . ASP A 1 185 ? -12.498 3.890 10.429 1.00 90.06 185 ASP A O 1
ATOM 1364 N N . ILE A 1 186 ? -11.205 3.779 12.260 1.00 90.00 186 ILE A N 1
ATOM 1365 C CA . ILE A 1 186 ? -11.921 2.667 12.887 1.00 90.00 186 ILE A CA 1
ATOM 1366 C C . ILE A 1 186 ? -12.717 3.214 14.063 1.00 90.00 186 ILE A C 1
ATOM 1368 O O . ILE A 1 186 ? -12.149 3.718 15.034 1.00 90.00 186 ILE A O 1
ATOM 1372 N N . ILE A 1 187 ? -14.035 3.055 13.999 1.00 90.81 187 ILE A N 1
ATOM 1373 C CA . ILE A 1 187 ? -14.953 3.376 15.089 1.00 90.81 187 ILE A CA 1
ATOM 1374 C C . ILE A 1 187 ? -15.320 2.091 15.819 1.00 90.81 187 ILE A C 1
ATOM 1376 O O . ILE A 1 187 ? -15.706 1.105 15.190 1.00 90.81 187 ILE A O 1
ATOM 1380 N N . VAL A 1 188 ? -15.257 2.118 17.147 1.00 91.31 188 VAL A N 1
ATOM 1381 C CA . VAL A 1 188 ? -15.880 1.101 17.996 1.00 91.31 188 VAL A CA 1
ATOM 1382 C C . VAL A 1 188 ? -17.158 1.667 18.590 1.00 91.31 188 VAL A C 1
ATOM 1384 O O . VAL A 1 188 ? -17.168 2.788 19.097 1.00 91.31 188 VAL A O 1
ATOM 1387 N N . ASN A 1 189 ? -18.228 0.883 18.532 1.00 90.19 189 ASN A N 1
ATOM 1388 C CA . ASN A 1 189 ? -19.409 1.088 19.358 1.00 90.19 189 ASN A CA 1
ATOM 1389 C C . ASN A 1 189 ? -19.374 0.061 20.494 1.00 90.19 189 ASN A C 1
ATOM 1391 O O . ASN A 1 189 ? -19.386 -1.144 20.231 1.00 90.19 189 ASN A O 1
ATOM 1395 N N . THR A 1 190 ? -19.277 0.540 21.732 1.00 89.81 190 THR A N 1
ATOM 1396 C CA . THR A 1 190 ? -19.189 -0.284 22.944 1.00 89.81 190 THR A CA 1
ATOM 1397 C C . THR A 1 190 ? -20.100 0.264 24.043 1.00 89.81 190 THR A C 1
ATOM 1399 O O . THR A 1 190 ? -20.549 1.407 23.985 1.00 89.81 190 THR A O 1
ATOM 1402 N N . GLN A 1 191 ? -20.387 -0.553 25.053 1.00 85.50 191 GLN A N 1
ATOM 1403 C CA . GLN A 1 191 ? -21.090 -0.112 26.256 1.00 85.50 191 GLN A CA 1
ATOM 1404 C C . GLN A 1 191 ? -20.094 0.613 27.167 1.00 85.50 191 GLN A C 1
ATOM 1406 O O . GLN A 1 191 ? -19.035 0.087 27.499 1.00 85.50 191 GLN A O 1
ATOM 1411 N N . GLN A 1 192 ? -20.424 1.841 27.550 1.00 74.06 192 GLN A N 1
ATOM 1412 C CA . GLN A 1 192 ? -19.661 2.622 28.505 1.00 74.06 192 GLN A CA 1
ATOM 1413 C C . GLN A 1 192 ? -19.825 2.003 29.893 1.00 74.06 192 GLN A C 1
ATOM 1415 O O . GLN A 1 192 ? -20.931 1.925 30.427 1.00 74.06 192 GLN A O 1
ATOM 1420 N N . GLU A 1 193 ? -18.715 1.576 30.487 1.00 65.50 193 GLU A N 1
ATOM 1421 C CA . GLU A 1 193 ? -18.702 1.166 31.885 1.00 65.50 193 GLU A CA 1
ATOM 1422 C C . GLU A 1 193 ? -18.841 2.403 32.779 1.00 65.50 193 GLU A C 1
ATOM 1424 O O . GLU A 1 193 ? -18.113 3.392 32.644 1.00 65.50 193 GLU A O 1
ATOM 1429 N N . THR A 1 194 ? -19.809 2.366 33.691 1.00 60.53 194 THR A N 1
ATOM 1430 C CA . THR A 1 194 ? -19.984 3.392 34.718 1.00 60.53 194 THR A CA 1
ATOM 1431 C C . THR A 1 194 ? -18.761 3.388 35.654 1.00 60.53 194 THR A C 1
ATOM 1433 O O . THR A 1 194 ? -18.265 2.304 35.972 1.00 60.53 194 THR A O 1
ATOM 1436 N N . PRO A 1 195 ? -18.299 4.546 36.170 1.00 57.38 195 PRO A N 1
ATOM 1437 C CA . PRO A 1 195 ? -17.091 4.653 37.006 1.00 57.38 195 PRO A CA 1
ATOM 1438 C C . PRO A 1 195 ? -17.039 3.730 38.237 1.00 57.38 195 PRO A C 1
ATOM 1440 O O . PRO A 1 195 ? -15.959 3.448 38.745 1.00 57.38 195 PRO A O 1
ATOM 1443 N N . ASP A 1 196 ? -18.187 3.230 38.699 1.00 59.66 196 ASP A N 1
ATOM 1444 C CA . ASP A 1 196 ? -18.304 2.332 39.853 1.00 59.66 196 ASP A CA 1
ATOM 1445 C C . ASP A 1 196 ? -18.154 0.833 39.517 1.00 59.66 196 ASP A C 1
ATOM 1447 O O . ASP A 1 196 ? -18.410 -0.015 40.376 1.00 59.66 196 ASP A O 1
ATOM 1451 N N . GLY A 1 197 ? -17.800 0.471 38.275 1.00 54.47 197 GLY A N 1
ATOM 1452 C CA . GLY A 1 197 ? -17.559 -0.923 37.861 1.00 54.47 197 GLY A CA 1
ATOM 1453 C C . GLY A 1 197 ? -18.786 -1.840 37.961 1.00 54.47 197 GLY A C 1
ATOM 1454 O O . GLY A 1 197 ? -18.668 -3.064 37.906 1.00 54.47 197 GLY A O 1
ATOM 1455 N N . LYS A 1 198 ? -19.981 -1.267 38.142 1.00 54.03 198 LYS A N 1
ATOM 1456 C CA . LYS A 1 198 ? -21.246 -2.000 38.196 1.00 54.03 198 LYS A CA 1
ATOM 1457 C C . LYS A 1 198 ? -21.921 -1.897 36.829 1.00 54.03 198 LYS A C 1
ATOM 1459 O O . LYS A 1 198 ? -22.218 -0.771 36.419 1.00 54.03 198 LYS A O 1
ATOM 1464 N N . PRO A 1 199 ? -22.215 -3.021 36.145 1.00 54.78 199 PRO A N 1
ATOM 1465 C CA . PRO A 1 199 ? -23.124 -2.979 35.008 1.00 54.78 199 PRO A CA 1
ATOM 1466 C C . PRO A 1 199 ? -24.446 -2.375 35.490 1.00 54.78 199 PRO A C 1
ATOM 1468 O O . PRO A 1 199 ? -24.905 -2.714 36.588 1.00 54.78 199 PRO A O 1
ATOM 1471 N N . ALA A 1 200 ? -25.015 -1.450 34.710 1.00 54.22 200 ALA A N 1
ATOM 1472 C CA . ALA A 1 200 ? -26.300 -0.831 35.014 1.00 54.22 200 ALA A CA 1
ATOM 1473 C C . ALA A 1 200 ? -27.308 -1.940 35.358 1.00 54.22 200 ALA A C 1
ATOM 1475 O O . ALA A 1 200 ? -27.587 -2.833 34.556 1.00 54.22 200 ALA A O 1
ATOM 1476 N N . LYS A 1 201 ? -27.757 -1.963 36.618 1.00 49.03 201 LYS A N 1
ATOM 1477 C CA . LYS A 1 201 ? -28.724 -2.946 37.103 1.00 49.03 201 LYS A CA 1
ATOM 1478 C C . LYS A 1 201 ? -30.099 -2.543 36.582 1.00 49.03 201 LYS A C 1
ATOM 1480 O O . LYS A 1 201 ? -30.808 -1.808 37.258 1.00 49.03 201 LYS A O 1
ATOM 1485 N N . GLY A 1 202 ? -30.470 -3.062 35.423 1.00 47.59 202 GLY A N 1
ATOM 1486 C CA . GLY A 1 202 ? -31.788 -2.860 34.837 1.00 47.59 202 GLY A CA 1
ATOM 1487 C C . GLY A 1 202 ? -31.841 -3.417 33.421 1.00 47.59 202 GLY A C 1
ATOM 1488 O O . GLY A 1 202 ? -30.821 -3.794 32.855 1.00 47.59 202 GLY A O 1
ATOM 1489 N N . ALA A 1 203 ? -33.049 -3.629 32.916 1.00 51.59 203 ALA A N 1
ATOM 1490 C CA . ALA A 1 203 ? -33.355 -4.448 31.750 1.00 51.59 203 ALA A CA 1
ATOM 1491 C C . ALA A 1 203 ? -32.656 -3.992 30.450 1.00 51.59 203 ALA A C 1
ATOM 1493 O O . ALA A 1 203 ? -32.077 -2.918 30.373 1.00 51.59 203 ALA A O 1
ATOM 1494 N N . GLN A 1 204 ? -32.783 -4.805 29.395 1.00 52.53 204 GLN A N 1
ATOM 1495 C CA . GLN A 1 204 ? -32.287 -4.602 28.021 1.00 52.53 204 GLN A CA 1
ATOM 1496 C C . GLN A 1 204 ? -32.356 -3.149 27.474 1.00 52.53 204 GLN A C 1
ATOM 1498 O O . GLN A 1 204 ? -31.572 -2.815 26.592 1.00 52.53 204 GLN A O 1
ATOM 1503 N N . ALA A 1 205 ? -33.255 -2.302 27.993 1.00 51.41 205 ALA A N 1
ATOM 1504 C CA . ALA A 1 205 ? -33.395 -0.884 27.656 1.00 51.41 205 ALA A CA 1
ATOM 1505 C C . ALA A 1 205 ? -32.218 0.002 28.132 1.00 51.41 205 ALA A C 1
ATOM 1507 O O . ALA A 1 205 ? -31.768 0.857 27.372 1.00 51.41 205 ALA A O 1
ATOM 1508 N N . ASP A 1 206 ? -31.647 -0.252 29.314 1.00 55.72 206 ASP A N 1
ATOM 1509 C CA . ASP A 1 206 ? -30.554 0.564 29.883 1.00 55.72 206 ASP A CA 1
ATOM 1510 C C . ASP A 1 206 ? -29.223 0.321 29.145 1.00 55.72 206 ASP A C 1
ATOM 1512 O O . ASP A 1 206 ? -28.313 1.152 29.129 1.00 55.72 206 ASP A O 1
ATOM 1516 N N . ARG A 1 207 ? -29.108 -0.831 28.469 1.00 56.12 207 ARG A N 1
ATOM 1517 C CA . ARG A 1 207 ? -27.922 -1.218 27.692 1.00 56.12 207 ARG A CA 1
ATOM 1518 C C . ARG A 1 207 ? -27.667 -0.314 26.490 1.00 56.12 207 ARG A C 1
ATOM 1520 O O . ARG A 1 207 ? -26.515 -0.113 26.114 1.00 56.12 207 ARG A O 1
ATOM 1527 N N . GLU A 1 208 ? -28.729 0.205 25.880 1.00 57.16 208 GLU A N 1
ATOM 1528 C CA . GLU A 1 208 ? -28.627 1.135 24.752 1.00 57.16 208 GLU A CA 1
ATOM 1529 C C . GLU A 1 208 ? -28.360 2.572 25.207 1.00 57.16 208 GLU A C 1
ATOM 1531 O O . GLU A 1 208 ? -27.775 3.359 24.464 1.00 57.16 208 GLU A O 1
ATOM 1536 N N . GLU A 1 209 ? -28.773 2.935 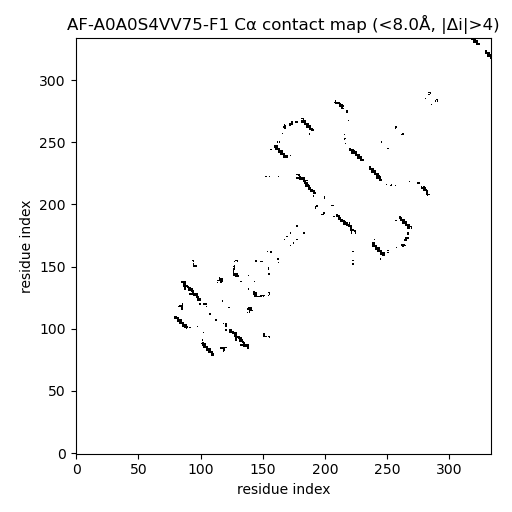26.422 1.00 63.28 209 GLU A N 1
ATOM 1537 C CA . GLU A 1 209 ? -28.565 4.284 26.960 1.00 63.28 209 GLU A CA 1
ATOM 1538 C C . GLU A 1 209 ? -27.093 4.575 27.258 1.00 63.28 209 GLU A C 1
ATOM 1540 O O . GLU A 1 209 ? -26.645 5.712 27.103 1.00 63.28 209 GLU A O 1
ATOM 1545 N N . HIS A 1 210 ? -26.313 3.540 27.567 1.00 74.75 210 HIS A N 1
ATOM 1546 C CA . HIS A 1 210 ? -24.887 3.656 27.859 1.00 74.75 210 HIS A CA 1
ATOM 1547 C C . HIS A 1 210 ? -23.972 3.293 26.683 1.00 74.75 210 HIS A C 1
ATOM 1549 O O . HIS A 1 210 ? -22.783 3.083 26.887 1.00 74.75 210 HIS A O 1
ATOM 1555 N N . SER A 1 211 ? -24.464 3.211 25.443 1.00 85.00 211 SER A N 1
ATOM 1556 C CA . SER A 1 211 ? -23.567 2.991 24.297 1.00 85.00 211 SER A CA 1
ATOM 1557 C C . SER A 1 211 ? -22.747 4.248 23.973 1.00 85.00 211 SER A C 1
ATOM 1559 O O . SER A 1 211 ? -23.299 5.352 23.915 1.00 85.00 211 SER A O 1
ATOM 1561 N N . ILE A 1 212 ? -21.452 4.072 23.713 1.00 89.00 212 ILE A N 1
ATOM 1562 C CA . ILE A 1 212 ? -20.546 5.102 23.205 1.00 89.00 212 ILE A CA 1
ATOM 1563 C C . ILE A 1 212 ? -19.902 4.630 21.899 1.00 89.00 212 ILE A C 1
ATOM 1565 O O . ILE A 1 212 ? -19.363 3.528 21.805 1.00 89.00 212 ILE A O 1
ATOM 1569 N N . SER A 1 213 ? -19.946 5.488 20.882 1.00 90.81 213 SER A N 1
ATOM 1570 C CA . SER A 1 213 ? -19.230 5.310 19.618 1.00 90.81 213 SER A CA 1
ATOM 1571 C C . SER A 1 213 ? -18.032 6.247 19.565 1.00 90.81 213 SER A C 1
ATOM 1573 O O . SER A 1 213 ? -18.204 7.464 19.634 1.00 90.81 213 SER A O 1
ATOM 1575 N N . LYS A 1 214 ? -16.820 5.703 19.441 1.00 90.50 214 LYS A N 1
ATOM 1576 C CA . LYS A 1 214 ? -15.577 6.488 19.418 1.00 90.50 214 LYS A CA 1
ATOM 1577 C C . LYS A 1 214 ? -14.607 5.972 18.358 1.00 90.50 214 LYS A C 1
ATOM 1579 O O . LYS A 1 214 ? -14.531 4.768 18.119 1.00 90.50 214 LYS A O 1
ATOM 1584 N N . ILE A 1 215 ? -13.859 6.888 17.743 1.00 91.00 215 ILE A N 1
ATOM 1585 C CA . ILE A 1 215 ? -12.734 6.544 16.870 1.00 91.00 215 ILE A CA 1
ATOM 1586 C C . ILE A 1 215 ? -11.595 6.003 17.742 1.00 91.00 215 ILE A C 1
ATOM 1588 O O . ILE A 1 215 ? -11.133 6.679 18.661 1.00 91.00 215 ILE A O 1
ATOM 1592 N N . VAL A 1 216 ? -11.178 4.764 17.486 1.00 91.00 216 VAL A N 1
ATOM 1593 C CA . VAL A 1 216 ? -10.118 4.079 18.248 1.00 91.00 216 VAL A CA 1
ATOM 1594 C C . VAL A 1 216 ? -8.773 4.215 17.557 1.00 91.00 216 VAL A C 1
ATOM 1596 O O . VAL A 1 216 ? -7.748 4.366 18.217 1.00 91.00 216 VAL A O 1
ATOM 1599 N N . LEU A 1 217 ? -8.793 4.134 16.229 1.00 91.81 217 LEU A N 1
ATOM 1600 C CA . LEU A 1 217 ? -7.626 4.222 15.372 1.00 91.81 217 LEU A CA 1
ATOM 1601 C C . LEU A 1 217 ? -7.952 5.108 14.180 1.00 91.81 217 LEU A C 1
ATOM 1603 O O . LEU A 1 217 ? -9.047 5.034 13.620 1.00 91.81 217 LEU A O 1
ATOM 1607 N N . GLU A 1 218 ? -6.979 5.913 13.786 1.00 90.88 218 GLU A N 1
ATOM 1608 C CA . GLU A 1 218 ? -7.102 6.883 12.706 1.00 90.88 218 GLU A CA 1
ATOM 1609 C C . GLU A 1 218 ? -6.065 6.601 11.628 1.00 90.88 218 GLU A C 1
ATOM 1611 O O . GLU A 1 218 ? -4.949 6.175 11.926 1.00 90.88 218 GLU A O 1
ATOM 1616 N N . LYS A 1 219 ? -6.409 6.904 10.374 1.00 91.44 219 LYS A N 1
ATOM 1617 C CA . LYS A 1 219 ? -5.493 6.857 9.227 1.00 91.44 219 LYS A CA 1
ATOM 1618 C C . LYS A 1 219 ? -4.774 5.506 9.097 1.00 91.44 219 LYS A C 1
ATOM 1620 O O . LYS A 1 219 ? -3.566 5.432 8.867 1.00 91.44 219 LYS A O 1
ATOM 1625 N N . ILE A 1 220 ? -5.537 4.427 9.187 1.00 91.88 220 ILE A N 1
ATOM 1626 C CA . ILE A 1 220 ? -5.030 3.069 9.019 1.00 91.88 220 ILE A CA 1
ATOM 1627 C C . ILE A 1 220 ? -5.118 2.667 7.547 1.00 91.88 220 ILE A C 1
ATOM 1629 O O . ILE A 1 220 ? -6.132 2.900 6.890 1.00 91.88 220 ILE A O 1
ATOM 1633 N N . LEU A 1 221 ? -4.041 2.089 7.014 1.00 90.94 221 LEU A N 1
ATOM 1634 C CA . LEU A 1 221 ? -3.972 1.656 5.620 1.00 90.94 221 LEU A CA 1
ATOM 1635 C C . LEU A 1 221 ? -4.697 0.318 5.443 1.00 90.94 221 LEU A C 1
ATOM 1637 O O . LEU A 1 221 ? -4.437 -0.642 6.170 1.00 90.94 221 LEU A O 1
ATOM 1641 N N . VAL A 1 222 ? -5.557 0.235 4.432 1.00 89.44 222 VAL A N 1
ATOM 1642 C CA . VAL A 1 222 ? -6.184 -1.018 4.007 1.00 89.44 222 VAL A CA 1
ATOM 1643 C C . VAL A 1 222 ? -5.232 -1.775 3.086 1.00 89.44 222 VAL A C 1
ATOM 1645 O O . VAL A 1 222 ? -4.841 -1.270 2.035 1.00 89.44 222 VAL A O 1
ATOM 1648 N N . LEU A 1 223 ? -4.880 -3.004 3.462 1.00 86.19 223 LEU A N 1
ATOM 1649 C CA . LEU A 1 223 ? -4.037 -3.896 2.663 1.00 86.19 223 LEU A CA 1
ATOM 1650 C C . LEU A 1 223 ? -4.862 -4.815 1.761 1.00 86.19 223 LEU A C 1
ATOM 1652 O O . LEU A 1 223 ? -4.478 -5.067 0.622 1.00 86.19 223 LEU A O 1
ATOM 1656 N N . ALA A 1 224 ? -5.984 -5.329 2.266 1.00 83.44 224 ALA A N 1
ATOM 1657 C CA . ALA A 1 224 ? -6.845 -6.251 1.535 1.00 83.44 224 ALA A CA 1
ATOM 1658 C C . ALA A 1 224 ? -8.291 -6.189 2.041 1.00 83.44 224 ALA A C 1
ATOM 1660 O O . ALA A 1 224 ? -8.543 -5.846 3.196 1.00 83.44 224 ALA A O 1
ATOM 1661 N N . VAL A 1 225 ? -9.232 -6.575 1.179 1.00 82.06 225 VAL A N 1
ATOM 1662 C CA . VAL A 1 225 ? -10.643 -6.780 1.526 1.00 82.06 225 VAL A CA 1
ATOM 1663 C C . VAL A 1 225 ? -11.031 -8.184 1.091 1.00 82.06 225 VAL A C 1
ATOM 1665 O O . VAL A 1 225 ? -10.750 -8.586 -0.037 1.00 82.06 225 VAL A O 1
ATOM 1668 N N . ALA A 1 226 ? -11.669 -8.926 1.986 1.00 75.69 226 ALA A N 1
ATOM 1669 C CA . ALA A 1 226 ? -12.155 -10.272 1.746 1.00 75.69 226 ALA A CA 1
ATOM 1670 C C . ALA A 1 226 ? -13.631 -10.376 2.134 1.00 75.69 226 ALA A C 1
ATOM 1672 O O . ALA A 1 226 ? -14.095 -9.751 3.087 1.00 75.69 226 ALA A O 1
ATOM 1673 N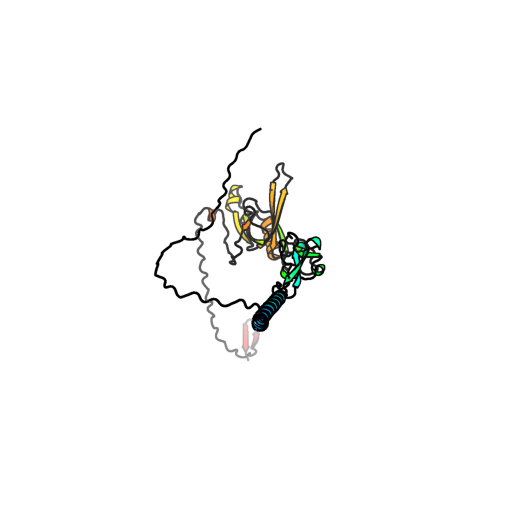 N . GLN A 1 227 ? -14.370 -11.194 1.393 1.00 72.25 227 GLN A N 1
ATOM 1674 C CA . GLN A 1 227 ? -15.741 -11.554 1.727 1.00 72.25 227 GLN A CA 1
ATOM 1675 C C . GLN A 1 227 ? -15.747 -12.968 2.292 1.00 72.25 227 GLN A C 1
ATOM 1677 O O . GLN A 1 227 ? -15.456 -13.933 1.585 1.00 72.25 227 GLN A O 1
ATOM 1682 N N . GLU A 1 228 ? -16.069 -13.093 3.575 1.00 65.06 228 GLU A N 1
ATOM 1683 C CA . GLU A 1 228 ? -16.288 -14.390 4.199 1.00 65.06 228 GLU A CA 1
ATOM 1684 C C . GLU A 1 228 ? -17.751 -14.782 4.019 1.00 65.06 228 GLU A C 1
ATOM 1686 O O . GLU A 1 228 ? -18.662 -14.112 4.509 1.00 65.06 228 GLU A O 1
ATOM 1691 N N . VAL A 1 229 ? -17.987 -15.885 3.315 1.00 61.41 229 VAL A N 1
ATOM 1692 C CA . VAL A 1 229 ? -19.320 -16.480 3.219 1.00 61.41 229 VAL A CA 1
ATOM 1693 C C . VAL A 1 229 ? -19.485 -17.420 4.402 1.00 61.41 229 VAL A C 1
ATOM 1695 O O . VAL A 1 229 ? -18.935 -18.521 4.397 1.00 61.41 229 VAL A O 1
ATOM 1698 N N . ASN A 1 230 ? -20.242 -16.997 5.414 1.00 63.38 230 ASN A N 1
ATOM 1699 C CA . ASN A 1 230 ? -20.622 -17.904 6.487 1.00 63.38 230 ASN A CA 1
ATOM 1700 C C . ASN A 1 230 ? -21.715 -18.856 5.965 1.00 63.38 230 ASN A C 1
ATOM 1702 O O . A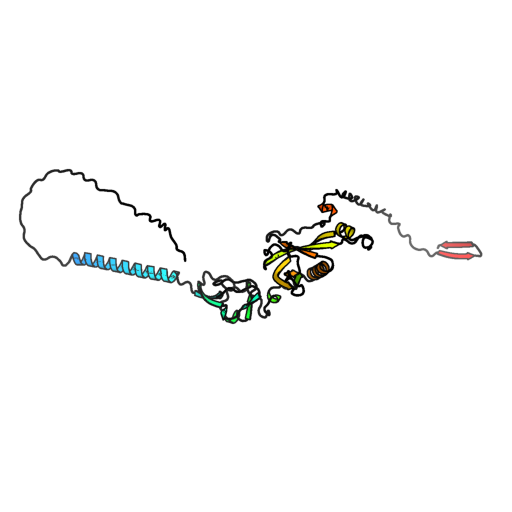SN A 1 230 ? -22.770 -18.407 5.508 1.00 63.38 230 ASN A O 1
ATOM 1706 N N . ARG A 1 231 ? -21.431 -20.165 5.983 1.00 63.59 231 ARG A N 1
ATOM 1707 C CA . ARG A 1 231 ? -22.335 -21.240 5.535 1.00 63.59 231 ARG A CA 1
ATOM 1708 C C . ARG A 1 231 ? -23.099 -21.907 6.686 1.00 63.59 231 ARG A C 1
ATOM 1710 O O . ARG A 1 231 ? -23.871 -22.823 6.421 1.00 63.59 231 ARG A O 1
ATOM 1717 N N . ASP A 1 232 ? -22.901 -21.454 7.923 1.00 66.44 232 ASP A N 1
ATOM 1718 C CA . ASP A 1 232 ? -23.429 -22.118 9.121 1.00 66.44 232 ASP A CA 1
ATOM 1719 C C . ASP A 1 232 ? -24.902 -21.787 9.408 1.00 66.44 232 ASP A C 1
ATOM 1721 O O . ASP A 1 232 ? -25.556 -22.479 10.186 1.00 66.44 232 ASP A O 1
ATOM 1725 N N . GLU A 1 233 ? -25.471 -20.782 8.738 1.00 60.16 233 GLU A N 1
ATOM 1726 C CA . GLU A 1 233 ? -26.902 -20.489 8.792 1.00 60.16 233 GLU A CA 1
ATOM 1727 C C . GLU A 1 233 ? -27.572 -20.898 7.475 1.00 60.16 233 GLU A C 1
ATOM 1729 O O . GLU A 1 233 ? -27.016 -20.729 6.391 1.00 60.16 233 GLU A O 1
ATOM 1734 N N . THR A 1 234 ? -28.817 -21.378 7.541 1.00 67.25 234 THR A N 1
ATOM 1735 C CA . THR A 1 234 ? -29.699 -21.722 6.400 1.00 67.25 234 THR A CA 1
ATOM 1736 C C . THR A 1 234 ? -29.912 -20.593 5.367 1.00 67.25 234 THR A C 1
ATOM 1738 O O . THR A 1 234 ? -30.700 -20.741 4.434 1.00 67.25 234 THR A O 1
ATOM 1741 N N . LYS A 1 235 ? -29.221 -19.457 5.518 1.00 64.12 235 LYS A N 1
ATOM 1742 C CA . LYS A 1 235 ? -29.087 -18.364 4.558 1.00 64.12 235 LYS A CA 1
ATOM 1743 C C . LYS A 1 235 ? -27.604 -17.959 4.486 1.00 64.12 235 LYS A C 1
ATOM 1745 O O . LYS A 1 235 ? -27.043 -17.622 5.525 1.00 64.12 235 LYS A O 1
ATOM 1750 N N . PRO A 1 236 ? -26.976 -17.930 3.295 1.00 61.44 236 PRO A N 1
ATOM 1751 C CA . PRO A 1 236 ? -25.617 -17.424 3.160 1.00 61.44 236 PRO A CA 1
ATOM 1752 C C . PRO A 1 236 ? -25.571 -15.958 3.598 1.00 61.44 236 PRO A C 1
ATOM 1754 O O . PRO A 1 236 ? -26.224 -15.107 2.988 1.00 61.44 236 PRO A O 1
ATOM 1757 N N . LYS A 1 237 ? -24.799 -15.661 4.645 1.00 62.06 237 LYS A N 1
ATOM 1758 C CA . LYS A 1 237 ? -24.489 -14.288 5.049 1.00 62.06 237 LYS A CA 1
ATOM 1759 C C . LYS A 1 237 ? -23.067 -13.976 4.603 1.00 62.06 237 LYS A C 1
ATOM 1761 O O . LYS A 1 237 ? -22.114 -14.604 5.062 1.00 62.06 237 LYS A O 1
ATOM 1766 N N . VAL A 1 238 ? -22.940 -13.036 3.671 1.00 65.12 238 VAL A N 1
ATOM 1767 C CA . VAL A 1 238 ? -21.646 -12.487 3.258 1.00 65.12 238 VAL A CA 1
ATOM 1768 C C . VAL A 1 238 ? -21.242 -11.476 4.315 1.00 65.12 238 VAL A C 1
ATOM 1770 O O . VAL A 1 238 ? -21.996 -10.545 4.562 1.00 65.12 238 VAL A O 1
ATOM 1773 N N . VAL A 1 239 ? -20.095 -11.677 4.953 1.00 64.19 239 VAL A N 1
ATOM 1774 C CA . VAL A 1 239 ? -19.552 -10.734 5.928 1.00 64.19 239 VAL A CA 1
ATOM 1775 C C . VAL A 1 239 ? -18.258 -10.162 5.381 1.00 64.19 239 VAL A C 1
ATOM 1777 O O . VAL A 1 239 ? -17.398 -10.908 4.910 1.00 64.19 239 VAL A O 1
ATOM 1780 N N . ASN A 1 240 ? -18.103 -8.844 5.451 1.00 75.44 240 ASN A N 1
ATOM 1781 C CA . ASN A 1 240 ? -16.873 -8.203 5.009 1.00 75.44 240 ASN A CA 1
ATOM 1782 C C . ASN A 1 240 ? -15.780 -8.300 6.090 1.00 75.44 240 ASN A C 1
ATOM 1784 O O . ASN A 1 240 ? -15.987 -7.972 7.264 1.00 75.44 240 ASN A O 1
ATOM 1788 N N . ALA A 1 241 ? -14.599 -8.752 5.678 1.00 84.00 241 ALA A N 1
ATOM 1789 C CA . ALA A 1 241 ? -13.376 -8.770 6.462 1.00 84.00 241 ALA A CA 1
ATOM 1790 C C . ALA A 1 241 ? -12.343 -7.862 5.786 1.00 84.00 241 ALA A C 1
ATOM 1792 O O . ALA A 1 241 ? -12.146 -7.922 4.573 1.00 84.00 241 ALA A O 1
ATOM 1793 N N . VAL A 1 242 ? -11.686 -7.005 6.562 1.00 87.38 242 VAL A N 1
ATOM 1794 C CA . VAL A 1 242 ? -10.700 -6.050 6.042 1.00 87.38 242 VAL A CA 1
ATOM 1795 C C . VAL A 1 242 ? -9.374 -6.271 6.746 1.00 87.38 242 VAL A C 1
ATOM 1797 O O . VAL A 1 242 ? -9.325 -6.345 7.975 1.00 87.38 242 VAL A O 1
ATOM 1800 N N . THR A 1 243 ? -8.300 -6.384 5.967 1.00 89.50 243 THR A N 1
ATOM 1801 C CA . THR A 1 243 ? -6.935 -6.487 6.478 1.00 89.50 243 THR A CA 1
ATOM 1802 C C . THR A 1 243 ? -6.293 -5.110 6.517 1.00 89.50 243 THR A C 1
ATOM 1804 O O . THR A 1 243 ? -6.200 -4.426 5.498 1.00 89.50 243 THR A O 1
ATOM 1807 N N . LEU A 1 244 ? -5.841 -4.719 7.702 1.00 91.50 244 LEU A N 1
ATOM 1808 C CA . LEU A 1 244 ? -5.338 -3.391 8.025 1.00 91.50 244 LEU A CA 1
ATOM 1809 C C . LEU A 1 244 ? -3.849 -3.448 8.372 1.00 91.50 244 LEU A C 1
ATOM 1811 O O . LEU A 1 244 ? -3.414 -4.381 9.047 1.00 91.50 244 LEU A O 1
ATOM 1815 N N . GLU A 1 245 ? -3.083 -2.448 7.938 1.00 92.94 245 GLU A N 1
ATOM 1816 C CA . GLU A 1 245 ? -1.690 -2.251 8.346 1.00 92.94 245 GLU A CA 1
ATOM 1817 C C . GLU A 1 245 ? -1.621 -1.372 9.597 1.00 92.94 245 GLU A C 1
ATOM 1819 O O . GLU A 1 245 ? -1.925 -0.181 9.547 1.00 92.94 245 GLU A O 1
ATOM 1824 N N . VAL A 1 246 ? -1.178 -1.950 10.708 1.00 94.88 246 VAL A N 1
ATOM 1825 C CA . VAL A 1 246 ? -1.148 -1.310 12.027 1.00 94.88 246 VAL A CA 1
ATOM 1826 C C . VAL A 1 246 ? 0.227 -1.462 12.674 1.00 94.88 246 VAL A C 1
ATOM 1828 O O . VAL A 1 246 ? 0.986 -2.379 12.361 1.00 94.88 246 VAL A O 1
ATOM 1831 N N . THR A 1 247 ? 0.576 -0.574 13.594 1.00 95.44 247 THR A N 1
ATOM 1832 C CA . THR A 1 247 ? 1.703 -0.795 14.513 1.00 95.44 247 THR A CA 1
ATOM 1833 C C . THR A 1 247 ? 1.344 -1.857 15.565 1.00 95.44 247 THR A C 1
ATOM 1835 O O . THR A 1 247 ? 0.162 -2.155 15.749 1.00 95.44 247 THR A O 1
ATOM 1838 N N . PRO A 1 248 ? 2.326 -2.461 16.263 1.00 95.38 248 PRO A N 1
ATOM 1839 C CA . PRO A 1 248 ? 2.047 -3.421 17.334 1.00 95.38 248 PRO A CA 1
ATOM 1840 C C . PRO A 1 248 ? 1.087 -2.871 18.404 1.00 95.38 248 PRO A C 1
ATOM 1842 O O . PRO A 1 248 ? 0.092 -3.523 18.710 1.00 95.38 248 PRO A O 1
ATOM 1845 N N . ASP A 1 249 ? 1.302 -1.638 18.870 1.00 95.44 249 ASP A N 1
ATOM 1846 C CA . ASP A 1 249 ? 0.446 -0.986 19.873 1.00 95.44 249 ASP A CA 1
ATOM 1847 C C . ASP A 1 249 ? -0.991 -0.767 19.364 1.00 95.44 249 ASP A C 1
ATOM 1849 O O . ASP A 1 249 ? -1.969 -0.884 20.104 1.00 95.44 249 ASP A O 1
ATOM 1853 N N . GLU A 1 250 ? -1.147 -0.432 18.082 1.00 95.06 250 GLU A N 1
ATOM 1854 C CA . GLU A 1 250 ? -2.461 -0.284 17.451 1.00 95.06 250 GLU A CA 1
ATOM 1855 C C . GLU A 1 250 ? -3.151 -1.639 17.257 1.00 95.06 250 GLU A C 1
ATOM 1857 O O . GLU A 1 250 ? -4.370 -1.723 17.401 1.00 95.06 250 GLU A O 1
ATOM 1862 N N . ALA A 1 251 ? -2.391 -2.705 16.982 1.00 94.44 251 ALA A N 1
ATOM 1863 C CA . ALA A 1 251 ? -2.923 -4.060 16.881 1.00 94.44 251 ALA A CA 1
ATOM 1864 C C . ALA A 1 251 ? -3.537 -4.519 18.210 1.00 94.44 251 ALA A C 1
ATOM 1866 O O . ALA A 1 251 ? -4.641 -5.058 18.210 1.00 94.44 251 ALA A O 1
ATOM 1867 N N . GLU A 1 252 ? -2.871 -4.246 19.335 1.00 94.69 252 GLU A N 1
ATOM 1868 C CA . GLU A 1 252 ? -3.386 -4.548 20.677 1.00 94.69 252 GLU A CA 1
ATOM 1869 C C . GLU A 1 252 ? -4.683 -3.781 20.974 1.00 94.69 252 GLU A C 1
ATOM 1871 O O . GLU A 1 252 ? -5.676 -4.365 21.416 1.00 94.69 252 GLU A O 1
ATOM 1876 N N . LYS A 1 253 ? -4.718 -2.476 20.665 1.00 93.31 253 LYS A N 1
ATOM 1877 C CA . LYS A 1 253 ? -5.929 -1.650 20.825 1.00 93.31 253 LYS A CA 1
ATOM 1878 C C . LYS A 1 253 ? -7.082 -2.148 19.963 1.00 93.31 253 LYS A C 1
ATOM 1880 O O . LYS A 1 253 ? -8.225 -2.152 20.416 1.00 93.31 253 LYS A O 1
ATOM 1885 N N . LEU A 1 254 ? -6.799 -2.551 18.726 1.00 93.50 254 LEU A N 1
ATOM 1886 C CA . LEU A 1 254 ? -7.810 -3.044 17.798 1.00 93.50 254 LEU A CA 1
ATOM 1887 C C . LEU A 1 254 ? -8.341 -4.422 18.203 1.00 93.50 254 LEU A C 1
ATOM 1889 O O . LEU A 1 254 ? -9.538 -4.673 18.069 1.00 93.50 254 LEU A O 1
ATOM 1893 N N . ASP A 1 255 ? -7.479 -5.296 18.723 1.00 92.94 255 ASP A N 1
ATOM 1894 C CA . ASP A 1 255 ? -7.880 -6.605 19.240 1.00 92.94 255 ASP A CA 1
ATOM 1895 C C . ASP A 1 255 ? -8.810 -6.467 20.455 1.00 92.94 255 ASP A C 1
ATOM 1897 O O . ASP A 1 255 ? -9.873 -7.093 20.500 1.00 92.94 255 ASP A O 1
ATOM 1901 N N . LEU A 1 256 ? -8.485 -5.551 21.375 1.00 92.19 256 LEU A N 1
ATOM 1902 C CA . LEU A 1 256 ? -9.370 -5.188 22.480 1.00 92.19 256 LEU A CA 1
ATOM 1903 C C . LEU A 1 256 ? -10.680 -4.570 21.974 1.00 92.19 256 LEU A C 1
ATOM 1905 O O . LEU A 1 256 ? -11.756 -4.986 22.390 1.00 92.19 256 LEU A O 1
ATOM 1909 N N . ALA A 1 257 ? -10.617 -3.618 21.040 1.00 91.25 257 ALA A N 1
ATOM 1910 C CA . ALA A 1 257 ? -11.808 -2.986 20.473 1.00 91.25 257 ALA A CA 1
ATOM 1911 C C . 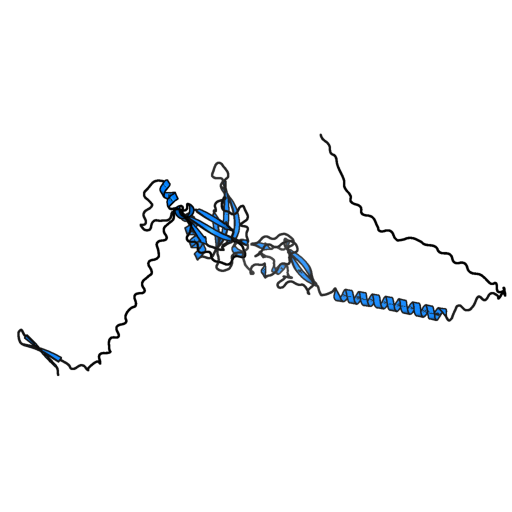ALA A 1 257 ? -12.760 -4.010 19.828 1.00 91.25 257 ALA A C 1
ATOM 1913 O O . ALA A 1 257 ? -13.979 -3.876 19.937 1.00 91.25 257 ALA A O 1
ATOM 1914 N N . ARG A 1 258 ? -12.206 -5.058 19.203 1.00 88.88 258 ARG A N 1
ATOM 1915 C CA . ARG A 1 258 ? -12.966 -6.170 18.620 1.00 88.88 258 ARG A CA 1
ATOM 1916 C C . ARG A 1 258 ? -13.668 -7.033 19.673 1.00 88.88 258 ARG A C 1
ATOM 1918 O O . ARG A 1 258 ? -14.708 -7.604 19.363 1.00 88.88 258 ARG A O 1
ATOM 1925 N N . SER A 1 259 ? -13.111 -7.175 20.877 1.00 89.06 259 SER A N 1
ATOM 1926 C CA . SER A 1 259 ? -13.717 -7.998 21.934 1.00 89.06 259 SER A CA 1
ATOM 1927 C C . SER A 1 259 ? -14.796 -7.255 22.723 1.00 89.06 259 SER A C 1
ATOM 1929 O O . SER A 1 259 ? -15.767 -7.876 23.153 1.00 89.06 259 SER A O 1
ATOM 1931 N N . VAL A 1 260 ? -14.662 -5.934 22.878 1.00 88.62 260 VAL A N 1
ATOM 1932 C CA . VAL A 1 260 ? -15.582 -5.119 23.692 1.00 88.62 260 VAL A CA 1
ATOM 1933 C C . VAL A 1 260 ? -16.775 -4.560 22.915 1.00 88.62 260 VAL A C 1
ATOM 1935 O O . VAL A 1 260 ? -17.760 -4.159 23.529 1.00 88.62 260 VAL A O 1
ATOM 1938 N N . GLY A 1 261 ? -16.719 -4.510 21.582 1.00 88.31 261 GLY A N 1
ATOM 1939 C CA . GLY A 1 261 ? -17.752 -3.839 20.798 1.00 88.31 261 GLY A CA 1
ATOM 1940 C C . GLY A 1 261 ? -17.791 -4.213 19.323 1.00 88.31 261 GLY A C 1
ATOM 1941 O O . GLY A 1 261 ? -17.087 -5.100 18.846 1.00 88.31 261 GLY A O 1
ATOM 1942 N N . THR A 1 262 ? -18.649 -3.517 18.578 1.00 88.62 262 THR A N 1
ATOM 1943 C CA . THR A 1 262 ? -18.760 -3.686 17.125 1.00 88.62 262 THR A CA 1
ATOM 1944 C C . THR A 1 262 ? -17.928 -2.638 16.404 1.00 88.62 262 THR A C 1
ATOM 1946 O O . THR A 1 262 ? -18.091 -1.441 16.656 1.00 88.62 262 THR A O 1
ATOM 1949 N N . LEU A 1 263 ? -17.084 -3.083 15.474 1.00 89.31 263 LEU A N 1
ATOM 1950 C CA . LEU A 1 263 ? -16.236 -2.209 14.672 1.00 89.31 263 LEU A CA 1
ATOM 1951 C C . LEU A 1 263 ? -16.961 -1.726 13.409 1.00 89.31 263 LEU A C 1
ATOM 1953 O O . LEU A 1 263 ? -17.666 -2.483 12.737 1.00 89.31 263 LEU A O 1
ATOM 1957 N N . SER A 1 264 ? -16.746 -0.459 13.075 1.00 87.69 264 SER A N 1
ATOM 1958 C CA . SER A 1 264 ? -17.197 0.188 11.845 1.00 87.69 264 SER A CA 1
ATOM 1959 C C . SER A 1 264 ? -16.027 0.908 11.183 1.00 87.69 264 SER A C 1
ATOM 1961 O O . SER A 1 264 ? -15.205 1.511 11.872 1.00 87.69 264 SER A O 1
ATOM 1963 N N . LEU A 1 265 ? -15.949 0.847 9.853 1.00 87.94 265 LEU A N 1
ATOM 1964 C CA . LEU A 1 265 ? -14.922 1.554 9.084 1.00 87.94 265 LEU A CA 1
ATOM 1965 C C . LEU A 1 265 ? -15.489 2.847 8.534 1.00 87.94 265 LEU A C 1
ATOM 1967 O O . LEU A 1 265 ? -16.594 2.869 8.005 1.00 87.94 265 LEU A O 1
ATOM 1971 N N . VAL A 1 266 ? -14.694 3.904 8.591 1.00 87.19 266 VAL A N 1
ATOM 1972 C CA . VAL A 1 266 ? -15.004 5.175 7.949 1.00 87.19 266 VAL A CA 1
ATOM 1973 C C . VAL A 1 266 ? -13.892 5.484 6.967 1.00 87.19 266 VAL A C 1
ATOM 1975 O O . VAL A 1 266 ? -12.719 5.498 7.332 1.00 87.19 266 VAL A O 1
ATOM 1978 N N . LEU A 1 267 ? -14.246 5.706 5.702 1.00 87.81 267 LEU A N 1
ATOM 1979 C CA . LEU A 1 267 ? -13.258 6.066 4.694 1.00 87.81 267 LEU A CA 1
ATOM 1980 C C . LEU A 1 267 ? -12.730 7.470 4.964 1.00 87.81 267 LEU A C 1
ATOM 1982 O O . LEU A 1 267 ? -13.496 8.433 5.036 1.00 87.81 267 LEU A O 1
ATOM 1986 N N . ARG A 1 268 ? -11.409 7.575 5.070 1.00 86.50 268 ARG A N 1
ATOM 1987 C CA . ARG A 1 268 ? -10.717 8.838 5.261 1.00 86.50 268 ARG A CA 1
ATOM 1988 C C . ARG A 1 268 ? -10.333 9.420 3.906 1.00 86.50 268 ARG A C 1
ATOM 1990 O O . ARG A 1 268 ? -9.944 8.704 2.983 1.00 86.50 268 ARG A O 1
ATOM 1997 N N . ASN A 1 269 ? -10.391 10.742 3.784 1.00 86.31 269 ASN A N 1
ATOM 1998 C CA . ASN A 1 269 ? -9.830 11.414 2.618 1.00 86.31 269 ASN A CA 1
ATOM 1999 C C . ASN A 1 269 ? -8.301 11.207 2.575 1.00 86.31 269 ASN A C 1
ATOM 2001 O O . ASN A 1 269 ? -7.614 11.464 3.565 1.00 86.31 269 ASN A O 1
ATOM 2005 N N . GLN A 1 270 ? -7.763 10.786 1.424 1.00 81.19 270 GLN A N 1
ATOM 2006 C CA . GLN A 1 270 ? -6.337 10.484 1.244 1.00 81.19 270 GLN A CA 1
ATOM 2007 C C . GLN A 1 270 ? -5.418 11.679 1.535 1.00 81.19 270 GLN A C 1
ATOM 2009 O O . GLN A 1 270 ? -4.274 11.487 1.941 1.00 81.19 270 GLN A O 1
ATOM 2014 N N . VAL A 1 271 ? -5.912 12.907 1.346 1.00 84.44 271 VAL A N 1
ATOM 2015 C CA . VAL A 1 271 ? -5.118 14.126 1.548 1.00 84.44 271 VAL A CA 1
ATOM 2016 C C . VAL A 1 271 ? -5.298 14.767 2.923 1.00 84.44 271 VAL A C 1
ATOM 2018 O O . VAL A 1 271 ? -4.670 15.790 3.156 1.00 84.44 271 VAL A O 1
ATOM 2021 N N . ASP A 1 272 ? -6.127 14.226 3.828 1.00 81.00 272 ASP A N 1
ATOM 2022 C CA . ASP A 1 272 ? -6.361 14.850 5.143 1.00 81.00 272 ASP A CA 1
ATOM 2023 C C . ASP A 1 272 ? -5.332 14.388 6.195 1.00 81.00 272 ASP A C 1
ATOM 2025 O O . ASP A 1 272 ? -5.421 13.256 6.700 1.00 81.00 272 ASP A O 1
ATOM 2029 N N . PRO A 1 273 ? -4.366 15.245 6.589 1.00 74.38 273 PRO A N 1
ATOM 2030 C CA . PRO A 1 273 ? -3.335 14.871 7.545 1.00 74.38 273 PRO A CA 1
ATOM 2031 C C . PRO A 1 273 ? -3.766 15.073 9.003 1.00 74.38 273 PRO A C 1
ATOM 2033 O O . PRO A 1 273 ? -2.998 14.716 9.892 1.00 74.38 273 PRO A O 1
ATOM 2036 N N . ARG A 1 274 ? -4.924 15.693 9.273 1.00 80.06 274 ARG A N 1
ATOM 2037 C CA . ARG A 1 274 ? -5.237 16.207 10.612 1.00 80.06 274 ARG A CA 1
ATOM 2038 C C . ARG A 1 274 ? -5.739 15.096 11.533 1.00 80.06 274 ARG A C 1
ATOM 2040 O O . ARG A 1 274 ? -6.779 14.519 11.225 1.00 80.06 274 ARG A O 1
ATOM 2047 N N . PRO A 1 275 ? -5.070 14.809 12.659 1.00 75.69 275 PRO A N 1
ATOM 2048 C CA . PRO A 1 275 ? -5.653 13.936 13.670 1.00 75.69 275 PRO A CA 1
ATOM 2049 C C . PRO A 1 275 ? -6.957 14.558 14.186 1.00 75.69 275 PRO A C 1
ATOM 2051 O O . PRO A 1 275 ? -7.024 15.773 14.402 1.00 75.69 275 PRO A O 1
ATOM 2054 N N . VAL A 1 276 ? -7.998 13.743 14.322 1.00 76.25 276 VAL A N 1
ATOM 2055 C CA . VAL A 1 276 ? -9.331 14.175 14.746 1.00 76.25 276 VAL A CA 1
ATOM 2056 C C . VAL A 1 276 ? -9.603 13.616 16.134 1.00 76.25 276 VAL A C 1
ATOM 2058 O O . VAL A 1 276 ? -10.120 12.514 16.286 1.00 76.25 276 VAL A O 1
ATOM 2061 N N . ASP A 1 277 ? -9.325 14.416 17.162 1.00 77.81 277 ASP A N 1
ATOM 2062 C CA . ASP A 1 277 ? -9.725 14.047 18.517 1.00 77.81 277 ASP A CA 1
ATOM 2063 C C . ASP A 1 277 ? -11.239 14.234 18.678 1.00 77.81 277 ASP A C 1
ATOM 2065 O O . ASP A 1 277 ? -11.771 15.346 18.590 1.00 77.81 277 ASP A O 1
ATOM 2069 N N . THR A 1 278 ? -11.947 13.123 18.873 1.00 84.25 278 THR A N 1
ATOM 2070 C CA . THR A 1 278 ? -13.390 13.115 19.110 1.00 84.25 278 THR A CA 1
ATOM 2071 C C . THR A 1 278 ? -13.675 12.636 20.528 1.00 84.25 278 THR A C 1
ATOM 2073 O O . THR A 1 278 ? -13.153 11.619 20.989 1.00 84.25 278 THR A O 1
ATOM 2076 N N . ALA A 1 279 ? -14.585 13.327 21.219 1.00 83.00 279 ALA A N 1
ATOM 2077 C CA . ALA A 1 279 ? -15.069 12.899 22.535 1.00 83.00 279 ALA A CA 1
ATOM 2078 C C . ALA A 1 279 ? -15.869 11.578 22.482 1.00 83.00 279 ALA A C 1
ATOM 2080 O O . ALA A 1 279 ? -16.165 10.988 23.519 1.00 83.00 279 ALA A O 1
ATOM 2081 N N . GLY A 1 280 ? -16.193 11.102 21.276 1.00 86.31 280 GLY A N 1
ATOM 2082 C CA . GLY A 1 280 ? -17.169 10.051 21.040 1.00 86.31 280 GLY A CA 1
ATOM 2083 C C . GLY A 1 280 ? -18.603 10.583 21.094 1.00 86.31 280 GLY A C 1
ATOM 2084 O O . GLY A 1 280 ? -18.870 11.694 21.552 1.00 86.31 280 GLY A O 1
ATOM 2085 N N . ALA A 1 281 ? -19.531 9.786 20.582 1.00 87.25 281 ALA A N 1
ATOM 2086 C CA . ALA A 1 281 ? -20.956 10.079 20.589 1.00 87.25 281 ALA A CA 1
ATOM 2087 C C . ALA A 1 281 ? -21.690 9.045 21.447 1.00 87.25 281 ALA A C 1
ATOM 2089 O O . ALA A 1 281 ? -21.482 7.842 21.285 1.00 87.25 281 ALA A O 1
ATOM 2090 N N . THR A 1 282 ? -22.548 9.516 22.346 1.00 86.94 282 THR A N 1
ATOM 2091 C CA . THR A 1 282 ? -23.456 8.699 23.155 1.00 86.94 282 THR A CA 1
ATOM 2092 C C . THR A 1 282 ? -24.887 8.960 22.705 1.00 86.94 282 THR A C 1
ATOM 2094 O O . THR A 1 282 ? -25.172 9.944 22.019 1.00 86.94 282 THR A O 1
ATOM 2097 N N . LYS A 1 283 ? -25.828 8.108 23.116 1.00 83.88 283 LYS A N 1
ATOM 2098 C CA . LYS A 1 283 ? -27.251 8.304 22.800 1.00 83.88 283 LYS A CA 1
ATOM 2099 C C . LYS A 1 283 ? -27.754 9.690 23.242 1.00 83.88 283 LYS A C 1
ATOM 2101 O O . LYS A 1 283 ? -28.461 10.350 22.484 1.00 83.88 283 LYS A O 1
ATOM 2106 N N . SER A 1 284 ? -27.310 10.174 24.404 1.00 81.62 284 SER A N 1
ATOM 2107 C CA . SER A 1 284 ? -27.663 11.500 24.931 1.00 81.62 284 SER A CA 1
ATOM 2108 C C . SER A 1 284 ? -27.104 12.663 24.100 1.00 81.62 284 SER A C 1
ATOM 2110 O O . SER A 1 284 ? -27.832 13.619 23.826 1.00 81.62 284 SER A O 1
ATOM 2112 N N . THR A 1 285 ? -25.850 12.585 23.632 1.00 83.62 285 THR A N 1
ATOM 2113 C CA . THR A 1 285 ? -25.267 13.645 22.787 1.00 83.62 285 THR A CA 1
ATOM 2114 C C . THR A 1 285 ? -25.824 13.634 21.364 1.00 83.62 285 THR A C 1
ATOM 2116 O O . THR A 1 285 ? -25.945 14.694 20.750 1.00 83.62 285 THR A O 1
ATOM 2119 N N . LEU A 1 286 ? -26.227 12.465 20.854 1.00 83.25 286 LEU A N 1
ATOM 2120 C CA . LEU A 1 286 ? -26.866 12.319 19.543 1.00 83.25 286 LEU A CA 1
ATOM 2121 C C . LEU A 1 286 ? -28.300 12.866 19.517 1.00 83.25 286 LEU A C 1
ATOM 2123 O O . LEU A 1 286 ? -28.692 13.505 18.541 1.00 83.25 286 LEU A O 1
ATOM 2127 N N . LEU A 1 287 ? -29.080 12.635 20.578 1.00 82.62 287 LEU A N 1
ATOM 2128 C CA . LEU A 1 287 ? -30.503 12.993 20.639 1.00 82.62 287 LEU A CA 1
ATOM 2129 C C . LEU A 1 287 ? -30.776 14.415 21.172 1.00 82.62 287 LEU A C 1
ATOM 2131 O O . LEU A 1 287 ? -31.937 14.790 21.317 1.00 82.62 287 LEU A O 1
ATOM 2135 N N . LYS A 1 288 ? -29.732 15.237 21.385 1.00 64.19 288 LYS A N 1
ATOM 2136 C CA . LYS A 1 288 ? -29.826 16.628 21.877 1.00 64.19 288 LYS A CA 1
ATOM 2137 C C . LYS A 1 288 ? -30.611 16.769 23.190 1.00 64.19 288 LYS A C 1
ATOM 2139 O O . LYS A 1 288 ? -31.407 17.695 23.335 1.00 64.19 288 LYS A O 1
ATOM 2144 N N . GLU A 1 289 ? -30.332 15.939 24.189 1.00 60.34 289 GLU A N 1
ATOM 2145 C CA . GLU A 1 289 ? -30.534 16.420 25.558 1.00 60.34 289 GLU A CA 1
ATOM 2146 C C . GLU A 1 289 ? -29.316 17.273 25.926 1.00 60.34 289 GLU A C 1
ATOM 2148 O O . GLU A 1 289 ? -28.181 16.811 25.772 1.00 60.34 289 GLU A O 1
ATOM 2153 N N . PRO A 1 290 ? -29.502 18.546 26.320 1.00 49.47 290 PRO A N 1
ATOM 2154 C CA . PRO A 1 290 ? -28.395 19.429 26.634 1.00 49.47 290 PRO A CA 1
ATOM 2155 C C . PRO A 1 290 ? -27.702 18.898 27.887 1.00 49.47 290 PRO A C 1
ATOM 2157 O O . PRO A 1 290 ? -28.098 19.194 29.013 1.00 49.47 290 PRO A O 1
ATOM 2160 N N . VAL A 1 291 ? -26.650 18.106 27.687 1.00 52.97 291 VAL A N 1
ATOM 2161 C CA . VAL A 1 291 ? -25.701 17.793 28.745 1.00 52.97 291 VAL A CA 1
ATOM 2162 C C . VAL A 1 291 ? -25.052 19.121 29.096 1.00 52.97 291 VAL A C 1
ATOM 2164 O O . VAL A 1 291 ? -24.239 19.654 28.339 1.00 52.97 291 VAL A O 1
ATOM 2167 N N . VAL A 1 292 ? -25.496 19.696 30.215 1.00 46.94 292 VAL A N 1
ATOM 2168 C CA . VAL A 1 292 ? -24.860 20.838 30.860 1.00 46.94 292 VAL A CA 1
ATOM 2169 C C . VAL A 1 292 ? -23.386 20.487 30.949 1.00 46.94 292 VAL A C 1
ATOM 2171 O O . VAL A 1 292 ? -23.004 19.579 31.685 1.00 46.94 292 VAL A O 1
ATOM 2174 N N . ALA A 1 293 ? -22.571 21.163 30.140 1.00 47.03 293 ALA A N 1
ATOM 2175 C CA . ALA A 1 293 ? -21.134 21.089 30.253 1.00 47.03 293 ALA A CA 1
ATOM 2176 C C . ALA A 1 293 ? -20.813 21.434 31.704 1.00 47.03 293 ALA A C 1
ATOM 2178 O O . ALA A 1 293 ? -21.018 22.572 32.132 1.00 47.03 293 ALA A O 1
ATOM 2179 N N . THR A 1 294 ? -20.387 20.441 32.482 1.00 48.50 294 THR A N 1
ATOM 2180 C CA . THR A 1 294 ? -19.818 20.668 33.800 1.00 48.50 294 THR A CA 1
ATOM 2181 C C . THR A 1 294 ? -18.657 21.616 33.571 1.00 48.50 294 THR A C 1
ATOM 2183 O O . THR A 1 294 ? -17.623 21.235 33.023 1.00 48.50 294 THR A O 1
ATOM 2186 N N . VAL A 1 295 ? -18.890 22.888 33.890 1.00 49.84 295 VAL A N 1
ATOM 2187 C CA . VAL A 1 295 ? -17.894 23.946 33.852 1.00 49.84 295 VAL A CA 1
ATOM 2188 C C . VAL A 1 295 ? -16.705 23.409 34.626 1.00 49.84 295 VAL A C 1
ATOM 2190 O O . VAL A 1 295 ? -16.825 23.112 35.815 1.00 49.84 295 VAL A O 1
ATOM 2193 N N . ALA A 1 296 ? -15.586 23.216 33.928 1.00 51.03 296 ALA A N 1
ATOM 2194 C CA . ALA A 1 296 ? -14.326 22.893 34.560 1.00 51.03 296 ALA A CA 1
ATOM 2195 C C . ALA A 1 296 ? -14.100 23.946 35.645 1.00 51.03 296 ALA A C 1
ATOM 2197 O O . ALA A 1 296 ? -13.917 25.127 35.345 1.00 51.03 296 ALA A O 1
ATOM 2198 N N . VAL A 1 297 ? -14.189 23.523 36.906 1.00 58.44 297 VAL A N 1
ATOM 2199 C CA . VAL A 1 297 ? -13.815 24.357 38.042 1.00 58.44 297 VAL A CA 1
ATOM 2200 C C . VAL A 1 297 ? -12.386 24.810 37.748 1.00 58.44 297 VAL A C 1
ATOM 2202 O O . VAL A 1 297 ? -11.522 23.947 37.558 1.00 58.44 297 VAL A O 1
ATOM 2205 N N . PRO A 1 298 ? -12.111 26.120 37.618 1.00 54.81 298 PRO A N 1
ATOM 2206 C CA . PRO A 1 298 ? -10.760 26.563 37.343 1.00 54.81 298 PRO A CA 1
ATOM 2207 C C . PRO A 1 298 ? -9.895 26.092 38.506 1.00 54.81 298 PRO A C 1
ATOM 2209 O O . PRO A 1 298 ? -10.146 26.438 39.662 1.00 54.81 298 PRO A O 1
ATOM 2212 N N . VAL A 1 299 ? -8.897 25.266 38.194 1.00 61.94 299 VAL A N 1
ATOM 2213 C CA . VAL A 1 299 ? -7.850 24.876 39.133 1.00 61.94 299 VAL A CA 1
ATOM 2214 C C . VAL A 1 299 ? -7.210 26.169 39.618 1.00 61.94 299 VAL A C 1
ATOM 2216 O O . VAL A 1 299 ? -6.434 26.809 38.905 1.00 61.94 299 VAL A O 1
ATOM 2219 N N . VAL A 1 300 ? -7.584 26.589 40.826 1.00 57.72 300 VAL A N 1
ATOM 2220 C CA . VAL A 1 300 ? -6.931 27.685 41.527 1.00 57.72 300 VAL A CA 1
ATOM 2221 C C . VAL A 1 300 ? -5.490 27.238 41.720 1.00 57.72 300 VAL A C 1
ATOM 2223 O O . VAL A 1 300 ? -5.209 26.369 42.544 1.00 57.72 300 VAL A O 1
ATOM 2226 N N . LYS A 1 301 ? -4.574 27.797 40.921 1.00 57.72 301 LYS A N 1
ATOM 2227 C CA . LYS A 1 301 ? -3.135 27.654 41.142 1.00 57.72 301 LYS A CA 1
ATOM 2228 C C . LYS A 1 301 ? -2.859 28.122 42.565 1.00 57.72 301 LYS A C 1
ATOM 2230 O O . LYS A 1 301 ? -2.890 29.318 42.844 1.00 57.72 301 LYS A O 1
ATOM 2235 N N . THR A 1 302 ? -2.619 27.181 43.469 1.00 54.72 302 THR A N 1
ATOM 2236 C CA . THR A 1 302 ? -2.168 27.494 44.817 1.00 54.72 302 THR A CA 1
ATOM 2237 C C . THR A 1 302 ? -0.780 28.102 44.672 1.00 54.72 302 THR A C 1
ATOM 2239 O O . THR A 1 302 ? 0.191 27.405 44.382 1.00 54.72 302 THR A O 1
ATOM 2242 N N . VAL A 1 303 ? -0.687 29.425 44.791 1.00 58.75 303 VAL A N 1
ATOM 2243 C CA . VAL A 1 303 ? 0.595 30.114 44.911 1.00 58.75 303 VAL A CA 1
ATOM 2244 C C . VAL A 1 303 ? 1.216 29.614 46.209 1.00 58.75 303 VAL A C 1
ATOM 2246 O O . VAL A 1 303 ? 0.783 29.990 47.297 1.00 58.75 303 VAL A O 1
ATOM 2249 N N . GLN A 1 304 ? 2.200 28.720 46.109 1.00 58.09 304 GLN A N 1
ATOM 2250 C CA . GLN A 1 304 ? 3.014 28.368 47.261 1.00 58.09 304 GLN A CA 1
ATOM 2251 C C . GLN A 1 304 ? 3.834 29.597 47.642 1.00 58.09 304 GLN A C 1
ATOM 2253 O O . GLN A 1 304 ? 4.804 29.959 46.978 1.00 58.09 304 GLN A O 1
ATOM 2258 N N . VAL A 1 305 ? 3.410 30.267 48.712 1.00 54.44 305 VAL A N 1
ATOM 2259 C CA . VAL A 1 305 ? 4.198 31.309 49.361 1.00 54.44 305 VAL A CA 1
ATOM 2260 C C . VAL A 1 305 ? 5.413 30.622 49.974 1.00 54.44 305 VAL A C 1
ATOM 2262 O O . VAL A 1 305 ? 5.343 30.046 51.059 1.00 54.44 305 VAL A O 1
ATOM 2265 N N . VAL A 1 306 ? 6.537 30.660 49.260 1.00 57.47 306 VAL A N 1
ATOM 2266 C CA . VAL A 1 306 ? 7.836 30.259 49.800 1.00 57.47 306 VAL A CA 1
ATOM 2267 C C . VAL A 1 306 ? 8.193 31.264 50.889 1.00 57.47 306 VAL A C 1
ATOM 2269 O O . VAL A 1 306 ? 8.684 32.362 50.624 1.00 57.47 306 VAL A O 1
ATOM 2272 N N . LYS A 1 307 ? 7.905 30.901 52.139 1.00 51.69 307 LYS A N 1
ATOM 2273 C CA . LYS A 1 307 ? 8.364 31.635 53.315 1.00 51.69 307 LYS A CA 1
ATOM 2274 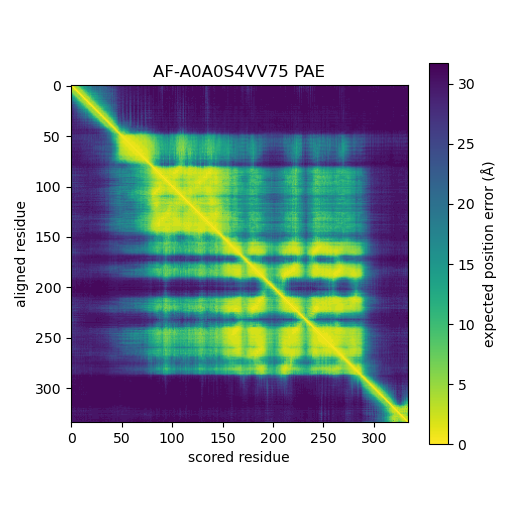C C . LYS A 1 307 ? 9.891 31.532 53.318 1.00 51.69 307 LYS A C 1
ATOM 2276 O O . LYS A 1 307 ? 10.436 30.472 53.613 1.00 51.69 307 LYS A O 1
ATOM 2281 N N . ARG A 1 308 ? 10.591 32.605 52.931 1.00 49.91 308 ARG A N 1
ATOM 2282 C CA . ARG A 1 308 ? 12.049 32.700 53.090 1.00 49.91 308 ARG A CA 1
ATOM 2283 C C . ARG A 1 308 ? 12.349 32.634 54.585 1.00 49.91 308 ARG A C 1
ATOM 2285 O O . ARG A 1 308 ? 12.179 33.619 55.297 1.00 49.91 308 ARG A O 1
ATOM 2292 N N . VAL A 1 309 ? 12.744 31.460 55.063 1.00 53.91 309 VAL A N 1
ATOM 2293 C CA . VAL A 1 309 ? 13.325 31.310 56.394 1.00 53.91 309 VAL A CA 1
ATOM 2294 C C . VAL A 1 309 ? 14.712 31.935 56.317 1.00 53.91 309 VAL A C 1
ATOM 2296 O O . VAL A 1 309 ? 15.556 31.485 55.543 1.00 53.91 309 VAL A O 1
ATOM 2299 N N . ALA A 1 310 ? 14.909 33.025 57.057 1.00 49.19 310 ALA A N 1
ATOM 2300 C CA . ALA A 1 310 ? 16.218 33.624 57.252 1.00 49.19 310 ALA A CA 1
ATOM 2301 C C . ALA A 1 310 ? 17.177 32.550 57.781 1.00 49.19 310 ALA A C 1
ATOM 2303 O O . ALA A 1 310 ? 16.839 31.818 58.714 1.00 49.19 310 ALA A O 1
ATOM 2304 N N . ALA A 1 311 ? 18.346 32.439 57.155 1.00 44.91 311 ALA A N 1
ATOM 2305 C CA . ALA A 1 311 ? 19.417 31.571 57.609 1.00 44.91 311 ALA A CA 1
ATOM 2306 C C . ALA A 1 311 ? 19.800 31.973 59.039 1.00 44.91 311 ALA A C 1
ATOM 2308 O O . ALA A 1 311 ? 20.391 33.027 59.258 1.00 44.91 311 ALA A O 1
ATOM 2309 N N . VAL A 1 312 ? 19.419 31.145 60.013 1.00 52.78 312 VAL A N 1
ATOM 2310 C CA . VAL A 1 312 ? 19.917 31.254 61.381 1.00 52.78 312 VAL A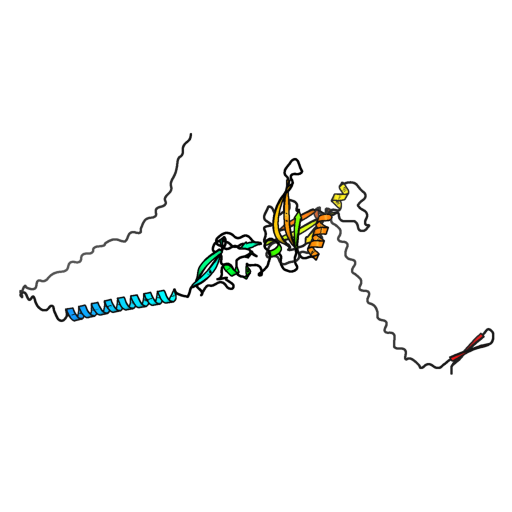 CA 1
ATOM 2311 C C . VAL A 1 312 ? 21.342 30.721 61.367 1.00 52.78 312 VAL A C 1
ATOM 2313 O O . VAL A 1 312 ? 21.591 29.538 61.128 1.00 52.78 312 VAL A O 1
ATOM 2316 N N . GLU A 1 313 ? 22.268 31.649 61.556 1.00 52.22 313 GLU A N 1
ATOM 2317 C CA . GLU A 1 313 ? 23.696 31.443 61.731 1.00 52.22 313 GLU A CA 1
ATOM 2318 C C . GLU A 1 313 ? 23.950 30.359 62.792 1.00 52.22 313 GLU A C 1
ATOM 2320 O O . GLU A 1 313 ? 23.509 30.458 63.940 1.00 52.22 313 GLU A O 1
ATOM 2325 N N . ARG A 1 314 ? 24.614 29.270 62.388 1.00 45.50 314 ARG A N 1
ATOM 2326 C CA . ARG A 1 314 ? 24.982 28.166 63.281 1.00 45.50 314 ARG A CA 1
ATOM 2327 C C . ARG A 1 314 ? 26.051 28.655 64.256 1.00 45.50 314 ARG A C 1
ATOM 2329 O O . ARG A 1 314 ? 27.220 28.746 63.892 1.00 45.50 314 ARG A O 1
ATOM 2336 N N . LYS A 1 315 ? 25.657 28.926 65.500 1.00 50.69 315 LYS A N 1
ATOM 2337 C CA . LYS A 1 315 ? 26.596 29.131 66.607 1.00 50.69 315 LYS A CA 1
ATOM 2338 C C . LYS A 1 315 ? 27.149 27.773 67.059 1.00 50.69 315 LYS A C 1
ATOM 2340 O O . LYS A 1 315 ? 26.395 26.816 67.223 1.00 50.69 315 LYS A O 1
ATOM 2345 N N . ALA A 1 316 ? 28.473 27.708 67.174 1.00 56.00 316 ALA A N 1
ATOM 2346 C CA . ALA A 1 316 ? 29.266 26.511 67.427 1.00 56.00 316 ALA A CA 1
ATOM 2347 C C . ALA A 1 316 ? 28.893 25.783 68.733 1.00 56.00 316 ALA A C 1
ATOM 2349 O O . ALA A 1 316 ? 28.511 26.396 69.727 1.00 56.00 316 ALA A O 1
ATOM 2350 N N . THR A 1 317 ? 29.023 24.459 68.688 1.00 54.47 317 THR A N 1
ATOM 2351 C CA . THR A 1 317 ? 28.717 23.476 69.732 1.00 54.47 317 THR A CA 1
ATOM 2352 C C . THR A 1 317 ? 29.674 23.573 70.925 1.00 54.47 317 THR A C 1
ATOM 2354 O O . THR A 1 317 ? 30.848 23.233 70.785 1.00 54.47 317 THR A O 1
ATOM 2357 N N . GLY A 1 318 ? 29.162 23.987 72.087 1.00 60.94 318 GLY A N 1
ATOM 2358 C CA . GLY A 1 318 ? 29.755 23.719 73.404 1.00 60.94 318 GLY A CA 1
ATOM 2359 C C . GLY A 1 318 ? 29.108 22.478 74.027 1.00 60.94 318 GLY A C 1
ATOM 2360 O O . GLY A 1 318 ? 27.919 22.224 73.822 1.00 60.94 318 GLY A O 1
ATOM 2361 N N . THR A 1 319 ? 29.895 21.665 74.727 1.00 68.56 319 THR A N 1
ATOM 2362 C CA . THR A 1 319 ? 29.461 20.390 75.315 1.00 68.56 319 THR A CA 1
ATOM 2363 C C . THR A 1 319 ? 28.814 20.652 76.674 1.00 68.56 319 THR A C 1
ATOM 2365 O O . THR A 1 319 ? 29.502 20.994 77.630 1.00 68.56 319 THR A O 1
ATOM 2368 N N . CYS A 1 320 ? 27.498 20.469 76.780 1.00 69.75 320 CYS A N 1
ATOM 2369 C CA . CYS A 1 320 ? 26.788 20.525 78.060 1.00 69.75 320 CYS A CA 1
ATOM 2370 C C . CYS A 1 320 ? 26.684 19.125 78.669 1.00 69.75 320 CYS A C 1
ATOM 2372 O O . CYS A 1 320 ? 26.278 18.183 77.984 1.00 69.75 320 CYS A O 1
ATOM 2374 N N . ILE A 1 321 ? 27.006 18.987 79.956 1.00 73.88 321 ILE A N 1
ATOM 2375 C CA . ILE A 1 321 ? 26.854 17.729 80.698 1.00 73.88 321 ILE A CA 1
ATOM 2376 C C . ILE A 1 321 ? 25.696 17.910 81.684 1.00 73.88 321 ILE A C 1
ATOM 2378 O O . ILE A 1 321 ? 25.682 18.846 82.480 1.00 73.88 321 ILE A O 1
ATOM 2382 N N . GLY A 1 322 ? 24.694 17.031 81.611 1.00 74.81 322 GLY A N 1
ATOM 2383 C CA . GLY A 1 322 ? 23.588 17.004 82.570 1.00 74.81 322 GLY A CA 1
ATOM 2384 C C . GLY A 1 322 ? 23.984 16.235 83.826 1.00 74.81 322 GLY A C 1
ATOM 2385 O O . GLY A 1 322 ? 24.403 15.081 83.727 1.00 74.81 322 GLY A O 1
ATOM 2386 N N . VAL A 1 323 ? 23.836 16.856 84.997 1.00 67.88 323 VAL A N 1
ATOM 2387 C CA . VAL A 1 323 ? 24.029 16.192 86.293 1.00 67.88 323 VAL A CA 1
ATOM 2388 C C . VAL A 1 323 ? 22.660 16.022 86.944 1.00 67.88 323 VAL A C 1
ATOM 2390 O O . VAL A 1 323 ? 21.940 16.989 87.192 1.00 67.88 323 VAL A O 1
ATOM 2393 N N . ILE A 1 324 ? 22.278 14.771 87.197 1.00 71.00 324 ILE A N 1
ATOM 2394 C CA . ILE A 1 324 ? 21.050 14.433 87.923 1.00 71.00 324 ILE A CA 1
ATOM 2395 C C . ILE A 1 324 ? 21.416 14.303 89.403 1.00 71.00 324 ILE A C 1
ATOM 2397 O O . ILE A 1 324 ? 22.105 13.358 89.784 1.00 71.00 324 ILE A O 1
ATOM 2401 N N . SER A 1 325 ? 20.937 15.230 90.234 1.00 66.44 325 SER A N 1
ATOM 2402 C CA . SER A 1 325 ? 21.026 15.135 91.696 1.00 66.44 325 SER A CA 1
ATOM 2403 C C . SER A 1 325 ? 19.623 14.985 92.273 1.00 66.44 325 SER A C 1
ATOM 2405 O O . SER A 1 325 ? 18.857 15.943 92.375 1.00 66.44 325 SER A O 1
ATOM 2407 N N . GLY A 1 326 ? 19.268 13.753 92.643 1.00 74.44 326 GLY A N 1
ATOM 2408 C CA . GLY A 1 326 ? 17.944 13.432 93.175 1.00 74.44 326 GLY A CA 1
ATOM 2409 C C . GLY A 1 326 ? 16.841 13.581 92.121 1.00 74.44 326 GLY A C 1
ATOM 2410 O O . GLY A 1 326 ? 16.941 13.020 91.036 1.00 74.44 326 GLY A O 1
ATOM 2411 N N . MET A 1 327 ? 15.772 14.313 92.445 1.00 72.94 327 MET A N 1
ATOM 2412 C CA . MET A 1 327 ? 14.598 14.477 91.569 1.00 72.94 327 MET A CA 1
ATOM 2413 C C . MET A 1 327 ? 14.623 15.753 90.710 1.00 72.94 327 MET A C 1
ATOM 2415 O O . MET A 1 327 ? 13.623 16.075 90.072 1.00 72.94 327 MET A O 1
ATOM 2419 N N . GLN A 1 328 ? 15.732 16.497 90.687 1.00 63.50 328 GLN A N 1
ATOM 2420 C CA . GLN A 1 328 ? 15.880 17.685 89.843 1.00 63.50 328 GLN A CA 1
ATOM 2421 C C . GLN A 1 328 ? 17.032 17.499 88.849 1.00 63.50 328 GLN A C 1
ATOM 2423 O O . GLN A 1 328 ? 18.124 17.062 89.209 1.00 63.50 328 GLN A O 1
ATOM 2428 N N . HIS A 1 329 ? 16.766 17.817 87.581 1.00 69.81 329 HIS A N 1
ATOM 2429 C CA . HIS A 1 329 ? 17.743 17.777 86.496 1.00 69.81 329 HIS A CA 1
ATOM 2430 C C . HIS A 1 329 ? 18.205 19.204 86.205 1.00 69.81 329 HIS A C 1
ATOM 2432 O O . HIS A 1 329 ? 17.381 20.042 85.839 1.00 69.81 329 HIS A O 1
ATOM 2438 N N . ASN A 1 330 ? 19.501 19.473 86.371 1.00 67.75 330 ASN A N 1
ATOM 2439 C CA . ASN A 1 330 ? 20.098 20.760 86.028 1.00 67.75 330 ASN A CA 1
ATOM 2440 C C . ASN A 1 330 ? 21.210 20.546 84.989 1.00 67.75 330 ASN A C 1
ATOM 2442 O O . ASN A 1 330 ? 21.975 19.583 85.080 1.00 67.75 330 ASN A O 1
ATOM 2446 N N . GLN A 1 331 ? 21.273 21.416 83.980 1.00 74.19 331 GLN A N 1
ATOM 2447 C CA . GLN A 1 331 ? 22.277 21.355 82.915 1.00 74.19 331 GLN A CA 1
ATOM 2448 C C . GLN A 1 331 ? 23.212 22.554 83.016 1.00 74.19 331 GLN A C 1
ATOM 2450 O O . GLN A 1 331 ? 22.757 23.696 83.003 1.00 74.19 331 GLN A O 1
ATOM 2455 N N . GLU A 1 332 ? 24.514 22.280 83.063 1.00 66.56 332 GLU A N 1
ATOM 2456 C CA . GLU A 1 332 ? 25.554 23.298 82.950 1.00 66.56 332 GLU A CA 1
ATOM 2457 C C . GLU A 1 332 ? 26.331 23.080 81.647 1.00 66.56 332 GLU A C 1
ATOM 2459 O O . GLU A 1 332 ? 26.682 21.957 81.269 1.00 66.56 332 GLU A O 1
ATOM 2464 N N . CYS A 1 333 ? 26.532 24.176 80.922 1.00 70.69 333 CYS A N 1
ATOM 2465 C CA . CYS A 1 333 ? 27.214 24.215 79.636 1.00 70.69 333 CYS A CA 1
ATOM 2466 C C . CYS A 1 333 ? 28.528 24.982 79.801 1.00 70.69 333 CYS A C 1
ATOM 2468 O O . CYS A 1 333 ? 28.496 26.108 80.301 1.00 70.69 333 CYS A O 1
ATOM 2470 N N . PHE A 1 334 ? 29.642 24.382 79.369 1.00 59.44 334 PHE A N 1
ATOM 2471 C CA . PHE A 1 334 ? 30.973 25.002 79.327 1.00 59.44 334 PHE A CA 1
ATOM 2472 C C . PHE A 1 334 ? 31.329 25.464 77.911 1.00 59.44 334 PHE A C 1
ATOM 2474 O O . PHE A 1 334 ? 30.928 24.777 76.938 1.00 59.44 334 PHE A O 1
#